Protein AF-A0A961V8V0-F1 (afdb_monomer_lite)

Secondary structure (DSSP, 8-state):
--SEEEEEE-S---HHHHHHHHHHHHHHTTPEEEEEEEHHHHHHHHH-----SEEEEEEE-HHHHHHHHHH-GGGGGG-SEEEEEEE-SSSEEEEEE-HHHHHHTT--GGGHHHHHHHHHHHHHHHHHHHS--TT--S-PPP-S---HHHHHHHHHHHHHHHHHHHHHHHHTTTT-TT--S--PPPPHHHHHHHHHHHHHHHHHHHHHHHHHHHHHHHHHHHHTTT-

Foldseek 3Di:
DDQKDKAFAPDPDDLVRLVVLLQQLLVVLQKHFPDKDQPQVVCCVPVVDHPAGKMKTFIDRVVLVVVVCVQPVVCCVLHDWIWMWDDPVVGIMIMIGQQCNSCVVVVRPVCNVSSVSVNVSVNSSNCCRRVVLPADDDDDDDDDQQDPVNLVVLVVVLVVLVVVLVVLCVVQVVPDPDDPDDNDHRPPVSVVVSVVSVVVSSVSVSSNVNNVVVVVVVVVCVVPPPD

Radius of gyration: 22.45 Å; chains: 1; bounding box: 62×48×46 Å

Structure (mmCIF, N/CA/C/O backbone):
data_AF-A0A961V8V0-F1
#
_entry.id   AF-A0A961V8V0-F1
#
loop_
_atom_site.group_PDB
_atom_site.id
_atom_site.type_symbol
_atom_site.label_atom_id
_atom_site.label_alt_id
_atom_site.label_comp_id
_atom_site.label_asym_id
_atom_site.label_entity_id
_atom_site.label_seq_id
_atom_site.pdbx_PDB_ins_code
_atom_site.Cartn_x
_atom_site.Cartn_y
_atom_site.Cartn_z
_atom_site.occupancy
_atom_site.B_iso_or_equiv
_atom_site.auth_seq_id
_atom_site.auth_comp_id
_atom_site.auth_asym_id
_atom_site.auth_atom_id
_atom_site.pdbx_PDB_model_num
ATOM 1 N N . MET A 1 1 ? 7.532 16.317 9.637 1.00 51.56 1 MET A N 1
ATOM 2 C CA . MET A 1 1 ? 6.734 15.084 9.779 1.00 51.56 1 MET A CA 1
ATOM 3 C C . MET A 1 1 ? 6.299 14.668 8.390 1.00 51.56 1 MET A C 1
ATOM 5 O O . MET A 1 1 ? 5.908 15.534 7.614 1.00 51.56 1 MET A O 1
ATOM 9 N N . THR A 1 2 ? 6.462 13.397 8.050 1.00 79.94 2 THR A N 1
ATOM 10 C CA . THR A 1 2 ? 6.065 12.822 6.759 1.00 79.94 2 THR A CA 1
ATOM 11 C C . THR A 1 2 ? 4.799 12.008 6.980 1.00 79.94 2 THR A C 1
ATOM 13 O O . THR A 1 2 ? 4.797 11.125 7.821 1.00 79.94 2 THR A O 1
ATOM 16 N N . TYR A 1 3 ? 3.732 12.300 6.240 1.00 89.50 3 TYR A N 1
ATOM 17 C CA . TYR A 1 3 ? 2.416 11.653 6.378 1.00 89.50 3 TYR A CA 1
ATOM 18 C C . TYR A 1 3 ? 2.286 10.342 5.577 1.00 89.50 3 TYR A C 1
ATOM 20 O O . TYR A 1 3 ? 1.198 9.777 5.452 1.00 89.50 3 TYR A O 1
ATOM 28 N N . HIS A 1 4 ? 3.384 9.890 4.976 1.00 95.38 4 HIS A N 1
ATOM 29 C CA . HIS A 1 4 ? 3.443 8.717 4.118 1.00 95.38 4 HIS A CA 1
ATOM 30 C C . HIS A 1 4 ? 4.755 7.958 4.329 1.00 95.38 4 HIS A C 1
ATOM 32 O O . HIS A 1 4 ? 5.768 8.524 4.748 1.00 95.38 4 HIS A O 1
ATOM 38 N N . LEU A 1 5 ? 4.708 6.675 3.995 1.00 92.19 5 LEU A N 1
ATOM 39 C CA . LEU A 1 5 ? 5.839 5.786 3.770 1.00 92.19 5 LEU A CA 1
ATOM 40 C C . LEU A 1 5 ? 6.061 5.721 2.258 1.00 92.19 5 LEU A C 1
ATOM 42 O O . LEU A 1 5 ? 5.084 5.721 1.512 1.00 92.19 5 LEU A O 1
ATOM 46 N N . GLY A 1 6 ? 7.293 5.643 1.770 1.00 91.62 6 GLY A N 1
ATOM 47 C CA . GLY A 1 6 ? 7.488 5.527 0.328 1.00 91.62 6 GLY A CA 1
ATOM 48 C C . GLY A 1 6 ? 8.921 5.284 -0.100 1.00 91.62 6 GLY A C 1
ATOM 49 O O . GLY A 1 6 ? 9.857 5.423 0.687 1.00 91.62 6 GLY A O 1
ATOM 50 N N . GLY A 1 7 ? 9.066 4.915 -1.367 1.00 87.38 7 GLY A N 1
ATOM 51 C CA . GLY A 1 7 ? 10.350 4.704 -2.014 1.00 87.38 7 GLY A CA 1
ATOM 52 C C . GLY A 1 7 ? 10.221 4.618 -3.533 1.00 87.38 7 GLY A C 1
ATOM 53 O O . GLY A 1 7 ? 9.135 4.425 -4.087 1.00 87.38 7 GLY A O 1
ATOM 54 N N . THR A 1 8 ? 11.355 4.762 -4.211 1.00 85.94 8 THR A N 1
ATOM 55 C CA . THR A 1 8 ? 11.457 4.572 -5.659 1.00 85.94 8 THR A CA 1
ATOM 56 C C . THR A 1 8 ? 11.622 3.088 -5.969 1.00 85.94 8 THR A C 1
ATOM 58 O O . THR A 1 8 ? 12.386 2.381 -5.317 1.00 85.94 8 THR A O 1
ATOM 61 N N . ILE A 1 9 ? 10.915 2.599 -6.982 1.00 85.06 9 ILE A N 1
ATOM 62 C CA . ILE A 1 9 ? 11.071 1.237 -7.484 1.00 85.06 9 ILE A CA 1
ATOM 63 C C . ILE A 1 9 ? 12.298 1.215 -8.400 1.00 85.06 9 ILE A C 1
ATOM 65 O O . ILE A 1 9 ? 12.276 1.751 -9.504 1.00 85.06 9 ILE A O 1
ATOM 69 N N . HIS A 1 10 ? 13.384 0.593 -7.938 1.00 66.19 10 HIS A N 1
ATOM 70 C CA . HIS A 1 10 ? 14.671 0.564 -8.650 1.00 66.19 10 HIS A CA 1
ATOM 71 C C . HIS A 1 10 ? 14.807 -0.575 -9.676 1.00 66.19 10 HIS A C 1
ATOM 73 O O . HIS A 1 10 ? 15.893 -0.840 -10.194 1.00 66.19 10 HIS A O 1
ATOM 79 N N . THR A 1 11 ? 13.721 -1.283 -9.962 1.00 66.31 11 THR A N 1
ATOM 80 C CA . THR A 1 11 ? 13.688 -2.410 -10.894 1.00 66.31 11 THR A CA 1
ATOM 81 C C . THR A 1 11 ? 13.197 -1.955 -12.269 1.00 66.31 11 THR A C 1
ATOM 83 O O . THR A 1 11 ? 12.495 -0.958 -12.408 1.00 66.31 11 THR A O 1
ATOM 86 N N . SER A 1 12 ? 13.534 -2.702 -13.321 1.00 77.81 12 SER A N 1
ATOM 87 C CA . SER A 1 12 ? 13.087 -2.422 -14.693 1.00 77.81 12 SER A CA 1
ATOM 88 C C . SER A 1 12 ? 11.643 -2.886 -14.955 1.00 77.81 12 SER A C 1
ATOM 90 O O . SER A 1 12 ? 11.362 -3.490 -15.993 1.00 77.81 12 SER A O 1
ATOM 92 N N . TRP A 1 13 ? 10.744 -2.729 -13.982 1.00 84.44 13 TRP A N 1
ATOM 93 C CA . TRP A 1 13 ? 9.351 -3.150 -14.114 1.00 84.44 13 TRP A CA 1
ATOM 94 C C . TRP A 1 13 ? 8.542 -2.137 -14.922 1.00 84.44 13 TRP A C 1
ATOM 96 O O . TRP A 1 13 ? 8.781 -0.934 -14.860 1.00 84.44 13 TRP A O 1
ATOM 106 N N . SER A 1 14 ? 7.556 -2.642 -15.665 1.00 91.81 14 SER A N 1
ATOM 107 C CA . SER A 1 14 ? 6.492 -1.788 -16.197 1.00 91.81 14 SER A CA 1
ATOM 108 C C . SER A 1 14 ? 5.610 -1.270 -15.057 1.00 91.81 14 SER A C 1
ATOM 110 O O . SER A 1 14 ? 5.592 -1.859 -13.971 1.00 91.81 14 SER A O 1
ATOM 112 N N . PHE A 1 15 ? 4.846 -0.206 -15.313 1.00 94.31 15 PHE A N 1
ATOM 113 C CA . PHE A 1 15 ? 3.880 0.314 -14.345 1.00 94.31 15 PHE A CA 1
ATOM 114 C C . PHE A 1 15 ? 2.885 -0.773 -13.920 1.00 94.31 15 PHE A C 1
ATOM 116 O O . PHE A 1 15 ? 2.661 -0.989 -12.735 1.00 94.31 15 PHE A O 1
ATOM 123 N N . GLU A 1 16 ? 2.355 -1.520 -14.884 1.00 95.00 16 GLU A N 1
ATOM 124 C CA . GLU A 1 16 ? 1.397 -2.598 -14.660 1.00 95.00 16 GLU A CA 1
ATOM 125 C C . GLU A 1 16 ? 2.013 -3.727 -13.816 1.00 95.00 16 GLU A C 1
ATOM 127 O O . GLU A 1 16 ? 1.416 -4.173 -12.841 1.00 95.00 16 GLU A O 1
ATOM 132 N N . SER A 1 17 ? 3.260 -4.119 -14.103 1.00 91.00 17 SER A N 1
ATOM 133 C CA . SER A 1 17 ? 3.974 -5.115 -13.292 1.00 91.00 17 SER A CA 1
ATOM 134 C C . SER A 1 17 ? 4.263 -4.634 -11.868 1.00 91.00 17 SER A C 1
ATOM 136 O O . SER A 1 17 ? 4.259 -5.443 -10.941 1.00 91.00 17 SER A O 1
ATOM 138 N N . ALA A 1 18 ? 4.540 -3.342 -11.680 1.00 93.75 18 ALA A N 1
ATOM 139 C CA . ALA A 1 18 ? 4.709 -2.765 -10.351 1.00 93.75 18 ALA A CA 1
ATOM 140 C C . ALA A 1 18 ? 3.392 -2.804 -9.565 1.00 93.75 18 ALA A C 1
ATOM 142 O O . ALA A 1 18 ? 3.397 -3.206 -8.404 1.00 93.75 18 ALA A O 1
ATOM 143 N N . VAL A 1 19 ? 2.267 -2.479 -10.212 1.00 96.75 19 VAL A N 1
ATOM 144 C CA . VAL A 1 19 ? 0.926 -2.575 -9.617 1.00 96.75 19 VAL A CA 1
ATOM 145 C C . VAL A 1 19 ? 0.633 -4.002 -9.157 1.00 96.75 19 VAL A C 1
ATOM 147 O O . VAL A 1 19 ? 0.272 -4.195 -7.996 1.00 96.75 19 VAL A O 1
ATOM 150 N N . ASP A 1 20 ? 0.825 -5.001 -10.020 1.00 95.06 20 ASP A N 1
ATOM 151 C CA . ASP A 1 20 ? 0.554 -6.404 -9.681 1.00 95.06 20 ASP A CA 1
ATOM 152 C C . ASP A 1 20 ? 1.407 -6.873 -8.496 1.00 95.06 20 ASP A C 1
ATOM 154 O O . ASP A 1 20 ? 0.891 -7.442 -7.535 1.00 95.06 20 ASP A O 1
ATOM 158 N N . ARG A 1 21 ? 2.699 -6.532 -8.492 1.00 92.88 21 ARG A N 1
ATOM 159 C CA . ARG A 1 21 ? 3.604 -6.859 -7.382 1.00 92.88 21 ARG A CA 1
ATOM 160 C C . ARG A 1 21 ? 3.235 -6.156 -6.087 1.00 92.88 21 ARG A C 1
ATOM 162 O O . ARG A 1 21 ? 3.353 -6.752 -5.021 1.00 92.88 21 ARG A O 1
ATOM 169 N N . THR A 1 22 ? 2.772 -4.911 -6.146 1.00 96.12 22 THR A N 1
ATOM 170 C CA . THR A 1 22 ? 2.261 -4.232 -4.953 1.00 96.12 22 THR A CA 1
ATOM 171 C C . THR A 1 22 ? 1.026 -4.942 -4.409 1.00 96.12 22 THR A C 1
ATOM 173 O O . THR A 1 22 ? 0.930 -5.126 -3.197 1.00 96.12 22 THR A O 1
ATOM 176 N N . LYS A 1 23 ? 0.105 -5.395 -5.269 1.00 97.44 23 LYS A N 1
ATOM 177 C CA . LYS A 1 23 ? -1.071 -6.175 -4.845 1.00 97.44 23 LYS A CA 1
ATOM 178 C C . LYS A 1 23 ? -0.665 -7.503 -4.202 1.00 97.44 23 LYS A C 1
ATOM 180 O O . LYS A 1 23 ? -1.202 -7.854 -3.153 1.00 97.44 23 LYS A O 1
ATOM 185 N N . GLU A 1 24 ? 0.307 -8.205 -4.779 1.00 94.88 24 GLU A N 1
ATOM 186 C CA . GLU A 1 24 ? 0.867 -9.439 -4.215 1.00 94.88 24 GLU A CA 1
ATOM 187 C C . GLU A 1 24 ? 1.522 -9.202 -2.846 1.00 94.88 24 GLU A C 1
ATOM 189 O O . GLU A 1 24 ? 1.227 -9.920 -1.889 1.00 94.88 24 GLU A O 1
ATOM 194 N N . ALA A 1 25 ? 2.353 -8.165 -2.719 1.00 92.69 25 ALA A N 1
ATOM 195 C CA . ALA A 1 25 ? 3.015 -7.814 -1.463 1.00 92.69 25 ALA A CA 1
ATOM 196 C C . ALA A 1 25 ? 2.001 -7.409 -0.376 1.00 92.69 25 ALA A C 1
ATOM 198 O O . ALA A 1 25 ? 2.108 -7.840 0.776 1.00 92.69 25 ALA A O 1
ATOM 199 N N . LEU A 1 26 ? 0.966 -6.641 -0.739 1.00 97.19 26 LEU A N 1
ATOM 200 C CA . LEU A 1 26 ? -0.155 -6.315 0.148 1.00 97.19 26 LEU A CA 1
ATOM 201 C C . LEU A 1 26 ? -0.857 -7.584 0.645 1.00 97.19 26 LEU A C 1
ATOM 203 O O . LEU A 1 26 ? -1.034 -7.746 1.857 1.00 97.19 26 LEU A O 1
ATOM 207 N N . ALA A 1 27 ? -1.182 -8.509 -0.261 1.00 94.00 27 ALA A N 1
ATOM 208 C CA . ALA A 1 27 ? -1.795 -9.788 0.084 1.00 94.00 27 ALA A CA 1
ATOM 209 C C . ALA A 1 27 ? -0.900 -10.621 1.016 1.00 94.00 27 ALA A C 1
ATOM 211 O O . ALA A 1 27 ? -1.383 -11.151 2.018 1.00 94.00 27 ALA A O 1
ATOM 212 N N . GLY A 1 28 ? 0.412 -10.660 0.762 1.00 91.50 28 GLY A N 1
ATOM 213 C CA . GLY A 1 28 ? 1.400 -11.322 1.620 1.00 91.50 28 GLY A CA 1
ATOM 214 C C . GLY A 1 28 ? 1.467 -10.759 3.045 1.00 91.50 28 GLY A C 1
ATOM 215 O O . GLY A 1 28 ? 1.808 -11.483 3.981 1.00 91.50 28 GLY A O 1
ATOM 216 N N . GLN A 1 29 ? 1.084 -9.494 3.239 1.00 93.94 29 GLN A N 1
ATOM 217 C CA . GLN A 1 29 ? 0.970 -8.847 4.553 1.00 93.94 29 GLN A CA 1
ATOM 218 C C . GLN A 1 29 ? -0.451 -8.899 5.151 1.00 93.94 29 GLN A C 1
ATOM 220 O O . GLN A 1 29 ? -0.679 -8.374 6.250 1.00 93.94 29 GLN A O 1
ATOM 225 N N . GLY A 1 30 ? -1.393 -9.560 4.471 1.00 91.00 30 GLY A N 1
ATOM 226 C CA . GLY A 1 30 ? -2.781 -9.742 4.900 1.00 91.00 30 GLY A CA 1
ATOM 227 C C . GLY A 1 30 ? -3.727 -8.601 4.516 1.00 91.00 30 GLY A C 1
ATOM 228 O O . GLY A 1 30 ? -4.808 -8.498 5.095 1.00 91.00 30 GLY A O 1
ATOM 229 N N . PHE A 1 31 ? -3.338 -7.727 3.586 1.00 97.94 31 PHE A N 1
ATOM 230 C CA . PHE A 1 31 ? -4.219 -6.700 3.031 1.00 97.94 31 PHE A CA 1
ATOM 231 C C . PHE A 1 31 ? -4.897 -7.198 1.753 1.00 97.94 31 PHE A C 1
ATOM 233 O O . PHE A 1 31 ? -4.251 -7.747 0.868 1.00 97.94 31 PHE A O 1
ATOM 240 N N . GLY A 1 32 ? -6.196 -6.947 1.630 1.00 97.38 32 GLY A N 1
ATOM 241 C CA . GLY A 1 32 ? -6.907 -6.989 0.355 1.00 97.38 32 GLY A CA 1
ATOM 242 C C . GLY A 1 32 ? -6.980 -5.599 -0.276 1.00 97.38 32 GLY A C 1
ATOM 243 O O . GLY A 1 32 ? -6.978 -4.592 0.435 1.00 97.38 32 GLY A O 1
ATOM 244 N N . VAL A 1 33 ? -7.083 -5.539 -1.604 1.00 98.25 33 VAL A N 1
ATOM 245 C CA . VAL A 1 33 ? -7.391 -4.300 -2.333 1.00 98.25 33 VAL A CA 1
ATOM 246 C C . VAL A 1 33 ? -8.900 -4.212 -2.528 1.00 98.25 33 VAL A C 1
ATOM 248 O O . VAL A 1 33 ? -9.495 -5.069 -3.175 1.00 98.25 33 VAL A O 1
ATOM 251 N N . LEU A 1 34 ? -9.521 -3.194 -1.933 1.00 97.56 34 LEU A N 1
ATOM 252 C CA . LEU A 1 34 ? -10.972 -2.989 -1.971 1.00 97.56 34 LEU A CA 1
ATOM 253 C C . LEU A 1 34 ? -11.410 -2.119 -3.148 1.00 97.56 34 LEU A C 1
ATOM 255 O O . LEU A 1 34 ? -12.520 -2.267 -3.655 1.00 97.56 34 LEU A O 1
ATOM 259 N N . CYS A 1 35 ? -10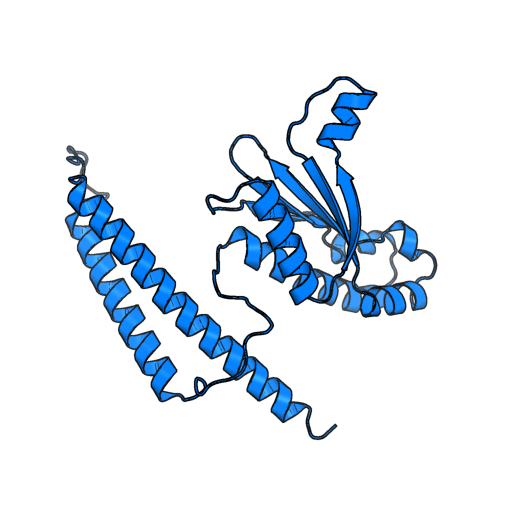.554 -1.186 -3.552 1.00 97.38 35 CYS A N 1
ATOM 260 C CA . CYS A 1 35 ? -10.824 -0.275 -4.649 1.00 97.38 35 CYS A CA 1
ATOM 261 C C . CYS A 1 35 ? -9.532 0.151 -5.343 1.00 97.38 35 CYS A C 1
ATOM 263 O O . CYS A 1 35 ? -8.449 0.146 -4.752 1.00 97.38 35 CYS A O 1
ATOM 265 N N . GLU A 1 36 ? -9.679 0.542 -6.604 1.00 98.38 36 GLU A N 1
ATOM 266 C CA . GLU A 1 36 ? -8.618 1.097 -7.433 1.00 98.38 36 GLU A CA 1
ATOM 267 C C . GLU A 1 36 ? -9.142 2.384 -8.063 1.00 98.38 36 GLU A C 1
ATOM 269 O O . GLU A 1 36 ? -10.247 2.414 -8.609 1.00 98.38 36 GLU A O 1
ATOM 274 N N . ILE A 1 37 ? -8.369 3.458 -7.955 1.00 98.44 37 ILE A N 1
ATOM 275 C CA . ILE A 1 37 ? -8.720 4.777 -8.474 1.00 98.44 37 ILE A CA 1
ATOM 276 C C . ILE A 1 37 ? -7.624 5.192 -9.448 1.00 98.44 37 ILE A C 1
ATOM 278 O O . ILE A 1 37 ? -6.523 5.563 -9.038 1.00 98.44 37 ILE A O 1
ATOM 282 N N . ASP A 1 38 ? -7.932 5.138 -10.743 1.00 98.19 38 ASP A N 1
ATOM 283 C CA . ASP A 1 38 ? -7.050 5.644 -11.795 1.00 98.19 38 ASP A CA 1
ATOM 284 C C . ASP A 1 38 ? -7.192 7.169 -11.885 1.00 98.19 38 ASP A C 1
ATOM 286 O O . ASP A 1 38 ? -8.070 7.714 -12.568 1.00 98.19 38 ASP A O 1
ATOM 290 N N . VAL A 1 39 ? -6.354 7.866 -11.120 1.00 98.00 39 VAL A N 1
ATOM 291 C CA . VAL A 1 39 ? -6.330 9.329 -11.049 1.00 98.00 39 VAL A CA 1
ATOM 292 C C . VAL A 1 39 ? -5.906 9.915 -12.390 1.00 98.00 39 VAL A C 1
ATOM 294 O O . VAL A 1 39 ? -6.513 10.888 -12.839 1.00 98.00 39 VAL A O 1
ATOM 297 N N . GLY A 1 40 ? -4.916 9.307 -13.049 1.00 96.62 40 GLY A N 1
ATOM 298 C CA . GLY A 1 40 ? -4.413 9.759 -14.345 1.00 96.62 40 GLY A CA 1
ATOM 299 C C . GLY A 1 40 ? -5.504 9.758 -15.412 1.00 96.62 40 GLY A C 1
ATOM 300 O O . GLY A 1 40 ? -5.786 10.792 -16.027 1.00 96.62 40 GLY A O 1
ATOM 301 N N . ALA A 1 41 ? -6.191 8.627 -15.575 1.00 97.44 41 ALA A N 1
ATOM 302 C CA . ALA A 1 41 ? -7.305 8.507 -16.508 1.00 97.44 41 ALA A CA 1
ATOM 303 C C . ALA A 1 41 ? -8.471 9.430 -16.130 1.00 97.44 41 ALA A C 1
ATOM 305 O O . ALA A 1 41 ? -9.057 10.077 -17.003 1.00 97.44 41 ALA A O 1
ATOM 306 N N . THR A 1 42 ? -8.794 9.532 -14.837 1.00 97.75 42 THR A N 1
ATOM 307 C CA . THR A 1 42 ? -9.908 10.362 -14.360 1.00 97.75 42 THR A CA 1
ATOM 308 C C . THR A 1 42 ? -9.668 11.844 -14.633 1.00 97.75 42 THR A C 1
ATOM 310 O O . THR A 1 42 ? -10.548 12.510 -15.182 1.00 97.75 42 THR A O 1
ATOM 313 N N . LEU A 1 43 ? -8.490 12.377 -14.296 1.00 97.81 43 LEU A N 1
ATOM 314 C CA . LEU A 1 43 ? -8.163 13.785 -14.535 1.00 97.81 43 LEU A CA 1
ATOM 315 C C . LEU A 1 43 ? -8.133 14.095 -16.030 1.00 97.81 43 LEU A C 1
ATOM 317 O O . LEU A 1 43 ? -8.786 15.043 -16.465 1.00 97.81 43 LEU A O 1
ATOM 321 N N . LYS A 1 44 ? -7.514 13.235 -16.841 1.00 97.38 44 LYS A N 1
ATOM 322 C CA . LYS A 1 44 ? -7.509 13.401 -18.297 1.00 97.38 44 LYS A CA 1
ATOM 323 C C . LYS A 1 44 ? -8.922 13.451 -18.875 1.00 97.38 44 LYS A C 1
ATOM 325 O O . LYS A 1 44 ? -9.223 14.325 -19.683 1.00 97.38 44 LYS A O 1
ATOM 330 N N . ALA A 1 45 ? -9.810 12.565 -18.428 1.00 98.00 45 ALA A N 1
ATOM 331 C CA . ALA A 1 45 ? -11.188 12.513 -18.907 1.00 98.00 45 ALA A CA 1
ATOM 332 C C . ALA A 1 45 ? -12.055 13.694 -18.434 1.00 98.00 45 ALA A C 1
ATOM 334 O O . ALA A 1 45 ? -12.981 14.090 -19.141 1.00 98.00 45 ALA A O 1
ATOM 335 N N . LYS A 1 46 ? -11.812 14.232 -17.231 1.00 97.44 46 LYS A N 1
ATOM 336 C CA . LYS A 1 46 ? -12.684 15.246 -16.609 1.00 97.44 46 LYS A CA 1
ATOM 337 C C . LYS A 1 46 ? -12.193 16.678 -16.772 1.00 97.44 46 LYS A C 1
ATOM 339 O O . LYS A 1 46 ? -13.020 17.581 -16.839 1.00 97.44 46 LYS A O 1
ATOM 344 N N . THR A 1 47 ? -10.884 16.890 -16.816 1.00 97.31 47 THR A N 1
ATOM 345 C CA . THR A 1 47 ? -10.273 18.227 -16.871 1.00 97.31 47 THR A CA 1
ATOM 346 C C . THR A 1 47 ? -9.403 18.427 -18.109 1.00 97.31 47 THR A C 1
ATOM 348 O O . THR A 1 47 ? -9.024 19.557 -18.400 1.00 97.31 47 THR A O 1
ATOM 351 N N . GLY A 1 48 ? -9.088 17.356 -18.848 1.00 95.62 48 GLY A N 1
ATOM 352 C CA . GLY A 1 48 ? -8.187 17.396 -20.002 1.00 95.62 48 GLY A CA 1
ATOM 353 C C . GLY A 1 48 ? -6.699 17.440 -19.637 1.00 95.62 48 GLY A C 1
ATOM 354 O O . GLY A 1 48 ? -5.862 17.428 -20.536 1.00 95.62 48 GLY A O 1
ATOM 355 N N . VAL A 1 49 ? -6.354 17.475 -18.346 1.00 96.50 49 VAL A N 1
ATOM 356 C CA . VAL A 1 49 ? -4.962 17.503 -17.876 1.00 96.50 49 VAL A CA 1
ATOM 357 C C . VAL A 1 49 ? -4.393 16.086 -17.856 1.00 9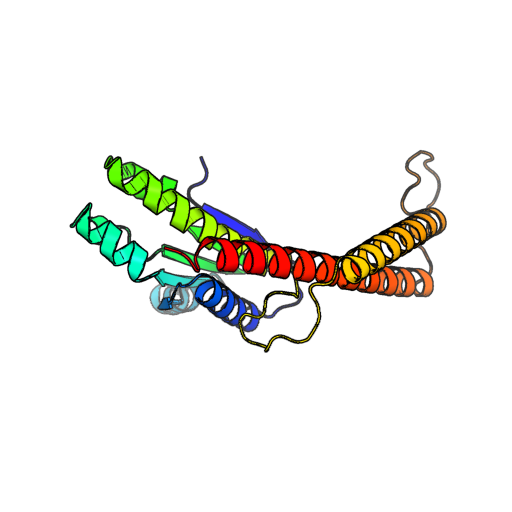6.50 49 VAL A C 1
ATOM 359 O O . VAL A 1 49 ? -4.963 15.197 -17.225 1.00 96.50 49 VAL A O 1
ATOM 362 N N . ASP A 1 50 ? -3.254 15.884 -18.520 1.00 94.69 50 ASP A N 1
ATOM 363 C CA . ASP A 1 50 ? -2.515 14.621 -18.489 1.00 94.69 50 ASP A CA 1
ATOM 364 C C . ASP A 1 50 ? -1.438 14.668 -17.398 1.00 94.69 50 ASP A C 1
ATOM 366 O O . ASP A 1 50 ? -0.464 15.411 -17.509 1.00 94.69 50 ASP A O 1
ATOM 370 N N . VAL A 1 51 ? -1.645 13.897 -16.329 1.00 94.00 51 VAL A N 1
ATOM 371 C CA . VAL A 1 51 ? -0.692 13.755 -15.213 1.00 94.00 51 VAL A CA 1
ATOM 372 C C . VAL A 1 51 ? 0.109 12.450 -15.290 1.00 94.00 51 VAL A C 1
ATOM 374 O O . VAL A 1 51 ? 0.813 12.111 -14.344 1.00 94.00 51 VAL A O 1
ATOM 377 N N . GLY A 1 52 ? -0.002 11.701 -16.391 1.00 94.62 52 GLY A N 1
ATOM 378 C CA . GLY A 1 52 ? 0.662 10.412 -16.553 1.00 94.62 52 GLY A CA 1
ATOM 379 C C . GLY A 1 52 ? 0.035 9.282 -15.730 1.00 94.62 52 GLY A C 1
ATOM 380 O O . GLY A 1 52 ? -1.143 9.313 -15.362 1.00 94.62 52 GLY A O 1
ATOM 381 N N . LYS A 1 53 ? 0.826 8.231 -15.485 1.00 97.31 53 LYS A N 1
ATOM 382 C CA . LYS A 1 53 ? 0.402 7.042 -14.736 1.00 97.31 53 LYS A CA 1
ATOM 383 C C . LYS A 1 53 ? 0.306 7.384 -13.252 1.00 97.31 53 LYS A C 1
ATOM 385 O O . LYS A 1 53 ? 1.318 7.663 -12.615 1.00 97.31 53 LYS A O 1
ATOM 390 N N . TYR A 1 54 ? -0.910 7.351 -12.713 1.00 98.12 54 TYR A N 1
ATOM 391 C CA . TYR A 1 54 ? -1.185 7.654 -11.312 1.00 98.12 54 TYR A CA 1
ATOM 392 C C . TYR A 1 54 ? -2.368 6.811 -10.832 1.00 98.12 54 TYR A C 1
ATOM 394 O O . TYR A 1 54 ? -3.511 7.050 -11.225 1.00 98.12 54 TYR A O 1
ATOM 402 N N . LEU A 1 55 ? -2.092 5.840 -9.966 1.00 98.62 55 L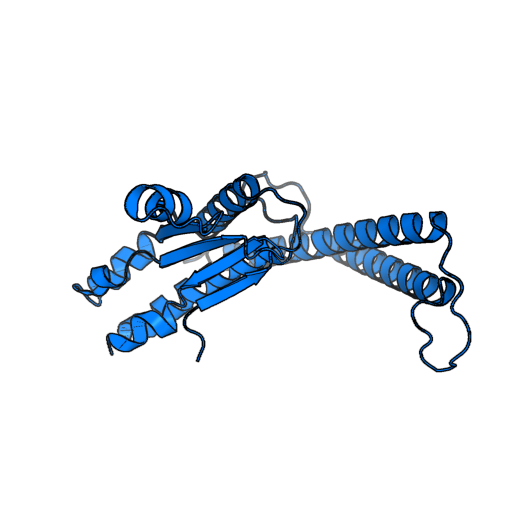EU A N 1
ATOM 403 C CA . LEU A 1 55 ? -3.062 4.892 -9.429 1.00 98.62 55 LEU A CA 1
ATOM 404 C C . LEU A 1 55 ? -3.068 4.950 -7.901 1.00 98.62 55 LEU A C 1
ATOM 406 O O . LEU A 1 55 ? -2.011 4.951 -7.275 1.00 98.62 55 LEU A O 1
ATOM 410 N N . ILE A 1 56 ? -4.257 4.945 -7.301 1.00 98.69 56 ILE A N 1
ATOM 411 C CA . ILE A 1 56 ? -4.442 4.777 -5.856 1.00 98.69 56 ILE A CA 1
ATOM 412 C C . ILE A 1 56 ? -5.146 3.444 -5.611 1.00 98.69 56 ILE A C 1
ATOM 414 O O . ILE A 1 56 ? -6.234 3.204 -6.132 1.00 98.69 56 ILE A O 1
ATOM 418 N N . LEU A 1 57 ? -4.538 2.590 -4.798 1.00 98.75 57 LEU A N 1
ATOM 419 C CA . LEU A 1 57 ? -5.109 1.353 -4.285 1.00 98.75 57 LEU A CA 1
ATOM 420 C C . LEU A 1 57 ? -5.625 1.594 -2.863 1.00 98.75 57 LEU A C 1
ATOM 422 O O . LEU A 1 57 ? -4.890 2.077 -2.000 1.00 98.75 57 LEU A O 1
ATOM 426 N N . GLY A 1 58 ? -6.875 1.224 -2.602 1.00 98.56 58 GLY A N 1
ATOM 427 C CA . GLY A 1 58 ? -7.432 1.191 -1.253 1.00 98.56 58 GLY A CA 1
ATOM 428 C C . GLY A 1 58 ? -7.168 -0.157 -0.591 1.00 98.56 58 GLY A C 1
ATOM 429 O O . GLY A 1 58 ? -7.920 -1.108 -0.813 1.00 98.56 58 GLY A O 1
ATOM 430 N N . ALA A 1 59 ? -6.116 -0.248 0.222 1.00 98.31 59 ALA A N 1
ATOM 431 C CA . ALA A 1 59 ? -5.711 -1.475 0.900 1.00 98.31 59 ALA A CA 1
ATOM 432 C C . ALA A 1 59 ? -6.334 -1.602 2.298 1.00 98.31 59 ALA A C 1
ATOM 434 O O . ALA A 1 59 ? -6.298 -0.675 3.108 1.00 98.31 59 ALA A O 1
ATOM 435 N N . CYS A 1 60 ? -6.875 -2.773 2.625 1.00 97.62 60 CYS A N 1
ATOM 436 C CA . CYS A 1 60 ? -7.508 -3.025 3.915 1.00 97.62 60 CYS A CA 1
ATOM 437 C C . CYS A 1 60 ? -7.165 -4.413 4.450 1.00 97.62 60 CYS A C 1
ATOM 439 O O . CYS A 1 60 ? -7.272 -5.409 3.739 1.00 97.62 60 CYS A O 1
ATOM 441 N N . ASN A 1 61 ? -6.796 -4.483 5.727 1.00 97.31 61 ASN A N 1
ATOM 442 C CA . ASN A 1 61 ? -6.715 -5.736 6.463 1.00 97.31 61 ASN A CA 1
ATOM 443 C C . ASN A 1 61 ? -7.982 -5.874 7.330 1.00 97.31 61 ASN A C 1
ATOM 445 O O . ASN A 1 61 ? -8.171 -5.054 8.235 1.00 97.31 61 ASN A O 1
ATOM 449 N N . PRO A 1 62 ? -8.842 -6.884 7.094 1.00 94.44 62 PRO A N 1
ATOM 450 C CA . PRO A 1 62 ? -10.129 -6.998 7.780 1.00 94.44 62 PRO A CA 1
ATOM 451 C C . PRO A 1 62 ? -10.034 -7.118 9.305 1.00 94.44 62 PRO A C 1
ATOM 453 O O . PRO A 1 62 ? -10.901 -6.597 10.004 1.00 94.44 62 PRO A O 1
ATOM 456 N N . ALA A 1 63 ? -8.992 -7.774 9.831 1.00 93.69 63 ALA A N 1
ATOM 457 C CA . ALA A 1 63 ? -8.814 -7.930 11.274 1.00 93.69 63 ALA A CA 1
ATOM 458 C C . ALA A 1 63 ? -8.527 -6.574 11.934 1.00 93.69 63 ALA A C 1
ATOM 460 O O . ALA A 1 63 ? -9.235 -6.179 12.858 1.00 93.69 63 ALA A O 1
ATOM 461 N N . PHE A 1 64 ? -7.575 -5.810 11.386 1.00 95.94 64 PHE A N 1
ATOM 462 C CA . PHE A 1 64 ? -7.289 -4.461 11.882 1.00 95.94 64 PHE A CA 1
ATOM 463 C C . PHE A 1 64 ? -8.460 -3.500 11.663 1.00 95.94 64 PHE A C 1
ATOM 465 O O . PHE A 1 64 ? -8.753 -2.694 12.538 1.00 95.94 64 PHE A O 1
ATOM 472 N N . ALA A 1 65 ? -9.168 -3.588 10.534 1.00 95.75 65 ALA A N 1
ATOM 473 C CA . ALA A 1 65 ? -10.327 -2.735 10.281 1.00 95.75 65 ALA A CA 1
ATOM 474 C C . ALA A 1 65 ? -11.459 -2.984 11.288 1.00 95.75 65 ALA A C 1
ATOM 476 O O . ALA A 1 65 ? -12.031 -2.029 11.809 1.00 95.75 65 ALA A O 1
ATOM 477 N N . LYS A 1 66 ? -11.751 -4.252 11.609 1.00 97.38 66 LYS A N 1
ATOM 478 C CA . LYS A 1 66 ? -12.730 -4.610 12.643 1.00 97.38 66 LYS A CA 1
ATOM 479 C C . LYS A 1 66 ? -12.352 -4.000 13.991 1.00 97.38 66 LYS A C 1
ATOM 481 O O . LYS A 1 66 ? -13.205 -3.403 14.647 1.00 97.38 66 LYS A O 1
ATOM 486 N N . ASP A 1 67 ? -11.103 -4.167 14.408 1.00 95.94 67 ASP A N 1
ATOM 487 C CA . ASP A 1 67 ? -10.662 -3.703 15.722 1.00 95.94 67 ASP A CA 1
ATOM 488 C C . ASP A 1 67 ? -10.637 -2.168 15.788 1.00 95.94 67 ASP A C 1
ATOM 490 O O . ASP A 1 67 ? -11.098 -1.593 16.772 1.00 95.94 67 ASP A O 1
ATOM 494 N N . ALA A 1 68 ? -10.237 -1.496 14.703 1.00 95.94 68 ALA A N 1
ATOM 495 C CA . ALA A 1 68 ? -10.292 -0.041 14.594 1.00 95.94 68 ALA A CA 1
ATOM 496 C C . ALA A 1 68 ? -11.730 0.496 14.681 1.00 95.94 68 ALA A C 1
ATOM 498 O O . ALA A 1 68 ? -11.984 1.398 15.469 1.00 95.94 68 ALA A O 1
ATOM 499 N N . VAL A 1 69 ? -12.680 -0.067 13.920 1.00 97.00 69 VAL A N 1
ATOM 500 C CA . VAL A 1 69 ? -14.097 0.359 13.952 1.00 97.00 69 VAL A CA 1
ATOM 501 C C . VAL A 1 69 ? -14.741 0.070 15.310 1.00 97.00 69 VAL A C 1
ATOM 503 O O . VAL A 1 69 ? -15.634 0.794 15.739 1.00 97.00 69 VAL A O 1
ATOM 506 N N . THR A 1 70 ? -14.286 -0.973 16.008 1.00 96.75 70 THR A N 1
ATOM 507 C CA . THR A 1 70 ? -14.763 -1.280 17.363 1.00 96.75 70 THR A CA 1
ATOM 508 C C . THR A 1 70 ? -14.273 -0.245 18.376 1.00 96.75 70 THR A C 1
ATOM 510 O O . THR A 1 70 ? -15.046 0.170 19.236 1.00 96.75 70 THR A O 1
ATOM 513 N N . ALA A 1 71 ? -13.007 0.170 18.279 1.00 95.50 71 ALA A N 1
ATOM 514 C CA . ALA A 1 71 ? -12.420 1.175 19.164 1.00 95.50 71 ALA A CA 1
ATOM 515 C C . ALA A 1 71 ? -12.908 2.602 18.853 1.00 95.50 71 ALA A C 1
ATOM 517 O O . ALA A 1 71 ? -13.098 3.403 19.764 1.00 95.50 71 ALA A O 1
ATOM 518 N N . GLU A 1 72 ? -13.123 2.914 17.575 1.00 96.50 72 GLU A N 1
ATOM 519 C CA . GLU A 1 72 ? -13.586 4.213 17.095 1.00 96.50 72 GLU A CA 1
ATOM 520 C C . GLU A 1 72 ? -14.573 4.019 15.927 1.00 96.50 72 GLU A C 1
ATOM 522 O O . GLU A 1 72 ? -14.154 3.859 14.777 1.00 96.50 72 GLU A O 1
ATOM 527 N N . PRO A 1 73 ? -15.895 4.041 16.174 1.00 95.38 73 PRO A N 1
ATOM 528 C CA . PRO A 1 73 ? -16.897 3.808 15.132 1.00 95.38 73 PRO A CA 1
ATOM 529 C C . PRO A 1 73 ? -16.801 4.768 13.940 1.00 95.38 73 PRO A C 1
ATOM 531 O O . PRO A 1 73 ? -17.123 4.384 12.814 1.00 95.38 73 PRO A O 1
ATOM 534 N N . ALA A 1 74 ? -16.338 6.004 14.158 1.00 96.00 74 ALA A N 1
ATOM 535 C CA . ALA A 1 74 ? -16.185 6.995 13.096 1.00 96.00 74 ALA A CA 1
ATOM 536 C C . ALA A 1 74 ? -14.891 6.825 12.276 1.00 96.00 74 ALA A C 1
ATOM 538 O O . ALA A 1 74 ? -14.711 7.534 11.284 1.00 96.00 74 ALA A O 1
ATOM 539 N N . ILE A 1 75 ? -14.007 5.876 12.622 1.00 96.06 75 ILE A N 1
ATOM 540 C CA . ILE A 1 75 ? -12.684 5.722 11.988 1.00 96.06 75 ILE A CA 1
ATOM 541 C C . ILE A 1 75 ? -12.760 5.417 10.491 1.00 96.06 75 ILE A C 1
ATOM 543 O O . ILE A 1 75 ? -11.789 5.626 9.768 1.00 96.06 75 ILE A O 1
ATOM 547 N N . GLY A 1 76 ? -13.918 4.958 10.005 1.00 95.38 76 GLY A N 1
ATOM 548 C CA . GLY A 1 76 ? -14.160 4.678 8.592 1.00 95.38 76 GLY A CA 1
ATOM 549 C C . GLY A 1 76 ? -13.860 5.856 7.658 1.00 95.38 76 GLY A C 1
ATOM 550 O O . GLY A 1 76 ? -13.526 5.621 6.504 1.00 95.38 76 GLY A O 1
ATOM 551 N N . VAL A 1 77 ? -13.889 7.104 8.144 1.00 95.62 77 VAL A N 1
ATOM 552 C CA . VAL A 1 77 ? -13.497 8.289 7.350 1.00 95.62 77 VAL A CA 1
ATOM 553 C C . VAL A 1 77 ? -12.004 8.322 6.991 1.00 95.62 77 VAL A C 1
ATOM 555 O O . VAL A 1 77 ? -11.610 9.072 6.103 1.00 95.62 77 VAL A O 1
ATOM 558 N N . LEU A 1 78 ? -11.182 7.517 7.672 1.00 95.75 78 LEU A N 1
ATOM 559 C CA . LEU A 1 78 ? -9.742 7.363 7.440 1.00 95.75 78 LEU A CA 1
ATOM 560 C C . LEU A 1 78 ? -9.381 6.001 6.819 1.00 95.75 78 LEU A C 1
ATOM 562 O O . LEU A 1 78 ? -8.200 5.672 6.712 1.00 95.75 78 LEU A O 1
ATOM 566 N N . LEU A 1 79 ? -10.376 5.195 6.435 1.00 95.62 79 LEU A N 1
ATOM 567 C CA . LEU A 1 79 ? -10.191 3.893 5.793 1.00 95.62 79 LEU A CA 1
ATOM 568 C C . LEU A 1 79 ? -10.618 3.958 4.316 1.00 95.62 79 LEU A C 1
ATOM 570 O O . LEU A 1 79 ? -11.543 4.700 3.982 1.00 95.62 79 LEU A O 1
ATOM 574 N N . PRO A 1 80 ? -10.029 3.140 3.425 1.00 97.62 80 PRO A N 1
ATOM 575 C CA . PRO A 1 80 ? -8.923 2.195 3.637 1.00 97.62 80 PRO A CA 1
ATOM 576 C C . PRO A 1 80 ? -7.537 2.873 3.664 1.00 97.62 80 PRO A C 1
ATOM 578 O O . PRO A 1 80 ? -7.416 4.081 3.480 1.00 97.62 80 PRO A O 1
ATOM 581 N N . CYS A 1 81 ? -6.469 2.095 3.868 1.00 97.94 81 CYS A N 1
ATOM 582 C CA . CYS A 1 81 ? -5.104 2.599 3.726 1.00 97.94 81 CYS A CA 1
ATOM 583 C C . CYS A 1 81 ? -4.804 2.869 2.245 1.00 97.94 81 CYS A C 1
ATOM 585 O O . CYS A 1 81 ? -4.739 1.937 1.444 1.00 97.94 81 CYS A O 1
ATOM 587 N N . ASN A 1 82 ? -4.597 4.135 1.886 1.00 98.44 82 ASN A N 1
ATOM 588 C CA . ASN A 1 82 ? -4.212 4.508 0.527 1.00 98.44 82 ASN A CA 1
ATOM 589 C C . ASN A 1 82 ? -2.776 4.065 0.226 1.00 98.44 82 ASN A C 1
ATOM 591 O O . ASN A 1 82 ? -1.858 4.376 0.988 1.00 98.44 82 ASN A O 1
ATOM 595 N N . VAL A 1 83 ? -2.591 3.390 -0.907 1.00 98.56 83 VAL A N 1
ATOM 596 C CA . VAL A 1 83 ? -1.293 3.023 -1.482 1.00 98.56 83 VAL A CA 1
ATOM 597 C C . VAL A 1 83 ? -1.240 3.559 -2.910 1.00 98.56 83 VAL A C 1
ATOM 599 O O . VAL A 1 83 ? -2.063 3.197 -3.743 1.00 98.56 83 VAL A O 1
ATOM 602 N N . VAL A 1 84 ? -0.305 4.454 -3.189 1.00 98.44 84 VAL A N 1
ATOM 603 C CA . VAL A 1 84 ? -0.182 5.191 -4.445 1.00 98.44 84 VAL A CA 1
ATOM 604 C C . VAL A 1 84 ? 0.967 4.626 -5.265 1.00 98.44 84 VAL A C 1
ATOM 606 O O . VAL A 1 84 ? 2.083 4.506 -4.767 1.00 98.44 84 VAL A O 1
ATOM 609 N N . LEU A 1 85 ? 0.698 4.331 -6.535 1.00 98.12 85 LEU A N 1
ATOM 610 C CA . LEU A 1 85 ? 1.719 4.085 -7.547 1.00 98.12 85 LEU A CA 1
ATOM 611 C C . LEU A 1 85 ? 1.651 5.186 -8.593 1.00 98.12 85 LEU A C 1
ATOM 613 O O . LEU A 1 85 ? 0.596 5.424 -9.186 1.00 98.12 85 LEU A O 1
ATOM 617 N N . ARG A 1 86 ? 2.782 5.831 -8.859 1.00 97.00 86 ARG A N 1
ATOM 618 C CA . ARG A 1 86 ? 2.874 6.879 -9.878 1.00 97.00 86 ARG A CA 1
ATOM 619 C C . ARG A 1 86 ? 4.203 6.842 -10.613 1.00 97.00 86 ARG A C 1
ATOM 621 O O . ARG A 1 86 ? 5.210 6.423 -10.052 1.00 97.00 86 ARG A O 1
ATOM 628 N N . ASP A 1 87 ? 4.192 7.305 -11.852 1.00 93.94 87 ASP A N 1
ATOM 629 C CA . ASP A 1 87 ? 5.406 7.625 -12.602 1.00 93.94 87 ASP A CA 1
ATOM 630 C C . ASP A 1 87 ? 5.713 9.117 -12.421 1.00 93.94 87 ASP A C 1
ATOM 632 O O . ASP A 1 87 ? 4.845 9.961 -12.655 1.00 93.94 87 ASP A O 1
ATOM 636 N N . ASP A 1 88 ? 6.912 9.448 -11.945 1.00 88.56 88 ASP A N 1
ATOM 637 C CA . ASP A 1 88 ? 7.339 10.833 -11.712 1.00 88.56 88 ASP A CA 1
ATOM 638 C C . ASP A 1 88 ? 8.229 11.409 -12.827 1.00 88.56 88 ASP A C 1
ATOM 640 O O . ASP A 1 88 ? 8.728 12.531 -12.710 1.00 88.56 88 ASP A O 1
ATOM 644 N N . GLY A 1 89 ? 8.421 10.653 -13.911 1.00 85.44 89 GLY A N 1
ATOM 645 C CA . GLY A 1 89 ? 9.287 10.991 -15.038 1.00 85.44 89 GLY A CA 1
ATOM 646 C C . GLY A 1 89 ? 10.744 10.551 -14.867 1.00 85.44 89 GLY A C 1
ATOM 647 O O . GLY A 1 89 ? 11.455 10.449 -15.865 1.00 85.44 89 GLY A O 1
ATOM 648 N N . ASN A 1 90 ? 11.187 10.250 -13.642 1.00 82.81 90 ASN A N 1
ATOM 649 C CA . ASN A 1 90 ? 12.500 9.664 -13.348 1.00 82.81 90 ASN A CA 1
ATOM 650 C C . ASN A 1 90 ? 12.400 8.187 -12.939 1.00 82.81 90 ASN A C 1
ATOM 652 O O . ASN A 1 90 ? 13.411 7.482 -12.926 1.00 82.81 90 ASN A O 1
ATOM 656 N N . GLY A 1 91 ? 11.199 7.714 -12.615 1.00 87.31 91 GLY A N 1
ATOM 657 C CA . GLY A 1 91 ? 10.911 6.316 -12.353 1.00 87.31 91 GLY A CA 1
ATOM 658 C C . GLY A 1 91 ? 9.549 6.107 -11.703 1.00 87.31 91 GLY A C 1
ATOM 659 O O . GLY A 1 91 ? 8.754 7.029 -11.513 1.00 87.31 91 GLY A O 1
ATOM 660 N N . LEU A 1 92 ? 9.294 4.853 -11.338 1.00 93.31 92 LEU A N 1
ATOM 661 C CA . LEU A 1 92 ? 8.091 4.487 -10.607 1.00 93.31 92 LEU A CA 1
ATOM 662 C C . LEU A 1 92 ? 8.292 4.737 -9.113 1.00 93.31 92 LEU A C 1
ATOM 664 O O . LEU A 1 92 ? 9.293 4.326 -8.524 1.00 93.31 92 LEU A O 1
ATOM 668 N N . VAL A 1 93 ? 7.311 5.376 -8.493 1.00 94.81 93 VAL A N 1
ATOM 669 C CA . VAL A 1 93 ? 7.272 5.670 -7.062 1.00 94.81 93 VAL A CA 1
ATOM 670 C C . VAL A 1 93 ? 6.103 4.919 -6.441 1.00 94.81 93 VAL A C 1
ATOM 672 O O . VAL A 1 93 ? 4.991 4.941 -6.976 1.00 94.81 93 VAL A O 1
ATOM 675 N N . LEU A 1 94 ? 6.368 4.266 -5.310 1.00 96.75 94 LEU A N 1
ATOM 676 C CA . LEU A 1 94 ? 5.363 3.628 -4.469 1.00 96.75 94 LEU A CA 1
ATOM 677 C C . LEU A 1 94 ? 5.316 4.343 -3.120 1.00 96.75 94 LEU A C 1
ATOM 679 O O . LEU A 1 94 ? 6.330 4.459 -2.431 1.00 96.75 94 LEU A O 1
ATOM 683 N N . GLU A 1 95 ? 4.126 4.776 -2.729 1.00 97.50 95 GLU A N 1
ATOM 684 C CA . GLU A 1 95 ? 3.867 5.475 -1.474 1.00 97.50 95 GLU A CA 1
ATOM 685 C C . GLU A 1 95 ? 2.664 4.831 -0.774 1.00 97.50 95 GLU A C 1
ATOM 687 O O . GLU A 1 95 ? 1.737 4.355 -1.417 1.00 97.50 95 GLU A O 1
ATOM 692 N N . ALA A 1 96 ? 2.646 4.808 0.550 1.00 98.12 96 ALA A N 1
ATOM 693 C CA . ALA A 1 96 ? 1.509 4.374 1.350 1.00 98.12 96 ALA A CA 1
ATOM 694 C C . ALA A 1 96 ? 1.257 5.391 2.458 1.00 98.12 96 ALA A C 1
ATOM 696 O O . ALA A 1 96 ? 2.195 5.994 2.977 1.00 98.12 96 ALA A O 1
ATOM 697 N N . VAL A 1 97 ? -0.001 5.581 2.846 1.00 97.62 97 VAL A N 1
ATOM 698 C CA . VAL A 1 97 ? -0.335 6.414 4.007 1.00 97.62 97 VAL A CA 1
ATOM 699 C C . VAL A 1 97 ? 0.392 5.904 5.256 1.00 97.62 97 VAL A C 1
ATOM 701 O O . VAL A 1 97 ? 0.459 4.694 5.478 1.00 97.62 97 VAL A O 1
ATOM 704 N N . ASP A 1 98 ? 0.923 6.808 6.083 1.00 96.69 98 ASP A N 1
ATOM 705 C CA . ASP A 1 98 ? 1.387 6.436 7.420 1.00 96.69 98 ASP A CA 1
ATOM 706 C C . ASP A 1 98 ? 0.174 6.428 8.369 1.00 96.69 98 ASP A C 1
ATOM 708 O O . ASP A 1 98 ? -0.370 7.493 8.676 1.00 96.69 98 ASP A O 1
ATOM 712 N N . PRO A 1 99 ? -0.299 5.254 8.829 1.00 94.31 99 PRO A N 1
ATOM 713 C CA . PRO A 1 99 ? -1.489 5.178 9.666 1.00 94.31 99 PRO A CA 1
ATOM 714 C C . PRO A 1 99 ? -1.279 5.805 11.049 1.00 94.31 99 PRO A C 1
ATOM 716 O O . PRO A 1 99 ? -2.261 6.225 11.654 1.00 94.31 99 PRO A O 1
ATOM 719 N N . VAL A 1 100 ? -0.041 5.907 11.554 1.00 94.19 100 VAL A N 1
ATOM 720 C CA . VAL A 1 100 ? 0.234 6.579 12.837 1.00 94.19 100 VAL A CA 1
ATOM 721 C C . VAL A 1 100 ? -0.035 8.074 12.705 1.00 94.19 100 VAL A C 1
ATOM 723 O O . VAL A 1 100 ? -0.729 8.654 13.537 1.00 94.19 100 VAL A O 1
ATOM 726 N N . GLU A 1 101 ? 0.440 8.678 11.619 1.00 94.25 101 GLU A N 1
ATOM 727 C CA . GLU A 1 101 ? 0.201 10.093 11.334 1.00 94.25 101 GLU A CA 1
ATOM 728 C C . GLU A 1 101 ? -1.265 10.348 10.972 1.00 94.25 101 GLU A C 1
ATOM 730 O O . GLU A 1 101 ? -1.886 11.257 11.523 1.00 94.25 101 GLU A O 1
ATOM 735 N N . ALA A 1 102 ? -1.858 9.521 10.105 1.00 91.56 102 ALA A N 1
ATOM 736 C CA . ALA A 1 102 ? -3.242 9.691 9.671 1.00 91.56 102 ALA A CA 1
ATOM 737 C C . ALA A 1 102 ? -4.240 9.573 10.830 1.00 91.56 102 ALA A C 1
ATOM 739 O O . ALA A 1 102 ? -5.178 10.361 10.906 1.00 91.56 102 ALA A O 1
ATOM 740 N N . MET A 1 103 ? -4.035 8.628 11.753 1.00 91.81 103 MET A N 1
ATOM 741 C CA . MET A 1 103 ? -4.930 8.435 12.899 1.00 91.81 103 MET A CA 1
ATOM 742 C C . MET A 1 103 ? -4.645 9.398 14.059 1.00 91.81 103 MET A C 1
ATOM 744 O O . MET A 1 103 ? -5.476 9.514 14.959 1.00 91.81 103 MET A O 1
ATOM 748 N N . SER A 1 104 ? -3.528 10.135 14.043 1.00 90.75 104 SER A N 1
ATOM 749 C CA . SER A 1 104 ? -3.185 11.084 15.114 1.00 90.75 104 SER A CA 1
ATOM 750 C C . SER A 1 104 ? -4.252 12.169 15.324 1.00 90.75 104 SER A C 1
ATOM 752 O O . SER A 1 104 ? -4.486 12.592 16.455 1.00 90.75 104 SER A O 1
ATOM 754 N N . VAL A 1 105 ? -4.964 12.558 14.258 1.00 91.75 105 VAL A N 1
ATOM 755 C CA . VAL A 1 105 ? -6.032 13.575 14.292 1.00 91.75 105 VAL A CA 1
ATOM 756 C C . VAL A 1 105 ? -7.263 13.139 15.086 1.00 91.75 105 VAL A C 1
ATOM 758 O O . VAL A 1 105 ? -8.043 13.986 15.513 1.00 91.75 105 VAL A O 1
ATOM 761 N N . VAL A 1 106 ? -7.446 11.830 15.280 1.00 93.62 106 VAL A N 1
ATOM 762 C CA . VAL A 1 106 ? -8.574 11.260 16.029 1.00 93.62 106 VAL A CA 1
ATOM 763 C C . VAL A 1 106 ? -8.397 11.500 17.529 1.00 93.62 106 VAL A C 1
ATOM 765 O O . VAL A 1 106 ? -9.377 11.650 18.251 1.00 93.62 106 VAL A O 1
ATOM 768 N N . GLY A 1 107 ? -7.151 11.542 18.013 1.00 90.81 107 GLY A N 1
ATOM 769 C CA . GLY A 1 107 ? -6.854 11.724 19.436 1.00 90.81 107 GLY A CA 1
ATOM 770 C C . GLY A 1 107 ? -7.259 10.542 20.326 1.00 90.81 107 GLY A C 1
ATOM 771 O O . GLY A 1 107 ? -7.310 10.700 21.544 1.00 90.81 107 GLY A O 1
ATOM 772 N N . ASN A 1 108 ? -7.537 9.368 19.744 1.00 92.19 108 ASN A N 1
ATOM 773 C CA . ASN A 1 108 ? -7.881 8.155 20.484 1.00 92.19 108 ASN A CA 1
ATOM 774 C C . ASN A 1 108 ? -6.618 7.295 20.729 1.00 92.19 108 ASN A C 1
ATOM 776 O O . ASN A 1 108 ? -6.084 6.713 19.778 1.00 92.19 108 ASN A O 1
ATOM 780 N N . PRO A 1 109 ? -6.123 7.194 21.979 1.00 91.75 109 PRO A N 1
ATOM 781 C CA . PRO A 1 109 ? -4.894 6.465 22.291 1.00 91.75 109 PRO A CA 1
ATOM 782 C C . PRO A 1 109 ? -5.004 4.952 22.056 1.00 91.75 109 PRO A C 1
ATOM 784 O O . PRO A 1 109 ? -3.982 4.313 21.793 1.00 91.75 109 PRO A O 1
ATOM 787 N N . ASP A 1 110 ? -6.212 4.383 22.072 1.00 91.06 110 ASP A N 1
ATOM 788 C CA . ASP A 1 110 ? -6.432 2.945 21.868 1.00 91.06 110 ASP A CA 1
ATOM 789 C C . ASP A 1 110 ? -6.070 2.508 20.438 1.00 91.06 110 ASP A C 1
ATOM 791 O O . ASP A 1 110 ? -5.744 1.345 20.188 1.00 91.06 110 ASP A O 1
ATOM 795 N N . LEU A 1 111 ? -6.039 3.453 19.491 1.00 94.31 111 LEU A N 1
ATOM 796 C CA . LEU A 1 111 ? -5.648 3.199 18.105 1.00 94.31 111 LEU A CA 1
ATOM 797 C C . LEU A 1 111 ? -4.130 3.164 17.898 1.00 94.31 111 LEU A C 1
ATOM 799 O O . LEU A 1 111 ? -3.678 2.628 16.887 1.00 94.31 111 LEU A O 1
ATOM 803 N N . ALA A 1 112 ? -3.316 3.684 18.822 1.00 91.56 112 ALA A N 1
ATOM 804 C CA . ALA A 1 112 ? -1.875 3.854 18.603 1.00 91.56 112 ALA A CA 1
ATOM 805 C C . ALA A 1 112 ? -1.145 2.519 18.359 1.00 91.56 112 ALA A C 1
ATOM 807 O O . ALA A 1 112 ? -0.309 2.401 17.454 1.00 91.56 112 ALA A O 1
ATOM 808 N N . GLY A 1 113 ? -1.491 1.490 19.139 1.00 92.00 113 GLY A N 1
ATOM 809 C CA . GLY A 1 113 ? -0.926 0.147 18.985 1.00 92.00 113 GLY A CA 1
ATOM 810 C C . GLY A 1 113 ? -1.353 -0.525 17.678 1.00 92.00 113 GLY A C 1
ATOM 811 O O . GLY A 1 113 ? -0.554 -1.213 17.041 1.00 92.00 113 GLY A O 1
ATOM 812 N N . LEU A 1 114 ? -2.594 -0.294 17.247 1.00 93.25 114 LEU A N 1
ATOM 813 C CA . LEU A 1 114 ? -3.120 -0.803 15.984 1.00 93.25 114 LEU A CA 1
ATOM 814 C C . LEU A 1 114 ? -2.460 -0.102 14.790 1.00 93.25 114 LEU A C 1
ATOM 816 O O . LEU A 1 114 ? -1.932 -0.769 13.901 1.00 93.25 114 LEU A O 1
ATOM 820 N N . ALA A 1 115 ? -2.400 1.230 14.810 1.00 94.31 115 ALA A N 1
ATOM 821 C CA . ALA A 1 115 ? -1.749 2.042 13.788 1.00 94.31 115 ALA A CA 1
ATOM 822 C C . ALA A 1 115 ? -0.276 1.648 13.610 1.00 94.31 115 ALA A C 1
ATOM 824 O O . ALA A 1 115 ? 0.177 1.451 12.485 1.00 94.31 115 ALA A O 1
ATOM 825 N N . SER A 1 116 ? 0.452 1.427 14.708 1.00 94.50 116 SER A N 1
ATOM 826 C CA . SER A 1 116 ? 1.854 0.990 14.666 1.00 94.50 116 SER A CA 1
ATOM 827 C C . SER A 1 116 ? 2.030 -0.374 13.986 1.00 94.50 116 SER A C 1
ATOM 829 O O . SER A 1 116 ? 2.965 -0.571 13.210 1.00 94.50 116 SER A O 1
ATOM 831 N N . GLN A 1 117 ? 1.118 -1.320 14.228 1.00 93.19 117 GLN A N 1
ATOM 832 C CA . GLN A 1 117 ? 1.150 -2.631 13.572 1.00 93.19 117 GLN A CA 1
ATOM 833 C C . GLN A 1 117 ? 0.838 -2.536 12.076 1.00 93.19 117 GLN A C 1
ATOM 835 O O . GLN A 1 117 ? 1.527 -3.161 11.266 1.00 93.19 117 GLN A O 1
ATOM 840 N N . VAL A 1 118 ? -0.167 -1.741 11.699 1.00 96.19 118 VAL A N 1
ATOM 841 C CA . VAL A 1 118 ? -0.513 -1.493 10.291 1.00 96.19 118 VAL A CA 1
ATOM 842 C C . VAL A 1 118 ? 0.652 -0.805 9.574 1.00 96.19 118 VAL A C 1
ATOM 844 O O . VAL A 1 118 ? 1.030 -1.241 8.488 1.00 96.19 118 VAL A O 1
ATOM 847 N N . ARG A 1 119 ? 1.286 0.192 10.209 1.00 95.94 119 ARG A N 1
ATOM 848 C CA . ARG A 1 119 ? 2.457 0.909 9.685 1.00 95.94 119 ARG A CA 1
ATOM 849 C C . ARG A 1 119 ? 3.598 -0.043 9.361 1.00 95.94 119 ARG A C 1
ATOM 851 O O . ARG A 1 119 ? 4.114 -0.007 8.252 1.00 95.94 119 ARG A O 1
ATOM 858 N N . SER A 1 120 ? 3.964 -0.918 10.299 1.00 94.00 120 SER A N 1
ATOM 859 C CA . SER A 1 120 ? 5.041 -1.896 10.095 1.00 94.00 120 SER A CA 1
ATOM 860 C C . SER A 1 120 ? 4.769 -2.815 8.905 1.00 94.00 120 SER A C 1
ATOM 862 O O . SER A 1 120 ? 5.670 -3.118 8.131 1.00 94.00 120 SER A O 1
ATOM 864 N N . ARG A 1 121 ? 3.514 -3.230 8.708 1.00 94.19 121 ARG A N 1
ATOM 865 C CA . ARG A 1 121 ? 3.151 -4.084 7.571 1.00 94.19 121 ARG A CA 1
ATOM 866 C C . ARG A 1 121 ? 3.167 -3.331 6.245 1.00 94.19 121 ARG A C 1
ATOM 868 O O . ARG A 1 121 ? 3.659 -3.879 5.266 1.00 94.19 121 ARG A O 1
ATOM 875 N N . LEU A 1 122 ? 2.673 -2.093 6.205 1.00 96.44 122 LEU A N 1
ATOM 876 C CA . LEU A 1 122 ? 2.776 -1.249 5.012 1.00 96.44 122 LEU A CA 1
ATOM 877 C C . LEU A 1 122 ? 4.241 -0.949 4.675 1.00 96.44 122 LEU A C 1
ATOM 879 O O . LEU A 1 122 ? 4.615 -1.045 3.512 1.00 96.44 122 LEU A O 1
ATOM 883 N N . GLN A 1 123 ? 5.092 -0.694 5.673 1.00 93.88 123 GLN A N 1
ATOM 884 C CA . GLN A 1 123 ? 6.533 -0.542 5.460 1.00 93.88 123 GLN A CA 1
ATOM 885 C C . GLN A 1 123 ? 7.140 -1.802 4.833 1.00 93.88 123 GLN A C 1
ATOM 887 O O . GLN A 1 123 ? 7.859 -1.697 3.847 1.00 93.88 123 GLN A O 1
ATOM 892 N N . ASN A 1 124 ? 6.779 -2.996 5.319 1.00 89.62 124 ASN A N 1
ATOM 893 C CA . ASN A 1 124 ? 7.248 -4.250 4.725 1.00 89.62 124 ASN A CA 1
ATOM 894 C C . ASN A 1 124 ? 6.857 -4.393 3.246 1.00 89.62 124 ASN A C 1
ATOM 896 O O . ASN A 1 124 ? 7.624 -5.001 2.500 1.00 89.62 124 ASN A O 1
ATOM 900 N N . VAL A 1 125 ? 5.689 -3.874 2.837 1.00 92.88 125 VAL A N 1
ATOM 901 C CA . VAL A 1 125 ? 5.260 -3.816 1.426 1.00 92.88 125 VAL A CA 1
ATOM 902 C C . VAL A 1 125 ? 6.131 -2.843 0.641 1.00 92.88 125 VAL A C 1
ATOM 904 O O . VAL A 1 125 ? 6.640 -3.215 -0.414 1.00 92.88 125 VAL A O 1
ATOM 907 N N . ILE A 1 126 ? 6.331 -1.621 1.152 1.00 92.69 126 ILE A N 1
ATOM 908 C CA . ILE A 1 126 ? 7.202 -0.626 0.511 1.00 92.69 126 ILE A CA 1
ATOM 909 C C . ILE A 1 126 ? 8.592 -1.222 0.290 1.00 92.69 126 ILE A C 1
ATOM 911 O O . ILE A 1 126 ? 9.082 -1.219 -0.838 1.00 92.69 126 ILE A O 1
ATOM 915 N N . ASP A 1 127 ? 9.192 -1.800 1.326 1.00 87.12 127 ASP A N 1
ATOM 916 C CA . ASP A 1 127 ? 10.538 -2.372 1.269 1.00 87.12 127 ASP A CA 1
ATOM 917 C C . ASP A 1 127 ? 10.621 -3.539 0.274 1.00 87.12 127 ASP A C 1
ATOM 919 O O . ASP A 1 127 ? 11.594 -3.661 -0.467 1.00 87.12 127 ASP A O 1
ATOM 923 N N . GLU A 1 128 ? 9.593 -4.392 0.214 1.00 84.25 128 GLU A N 1
ATOM 924 C CA . GLU A 1 128 ? 9.531 -5.516 -0.730 1.00 84.25 128 GLU A CA 1
ATOM 925 C C . GLU A 1 128 ? 9.581 -5.058 -2.185 1.00 84.25 128 GLU A C 1
ATOM 927 O O . GLU A 1 128 ? 10.334 -5.603 -2.995 1.00 84.25 128 GLU A O 1
ATOM 932 N N . VAL A 1 129 ? 8.774 -4.048 -2.508 1.00 88.81 129 VAL A N 1
ATOM 933 C CA . VAL A 1 129 ? 8.574 -3.593 -3.883 1.00 88.81 129 VAL 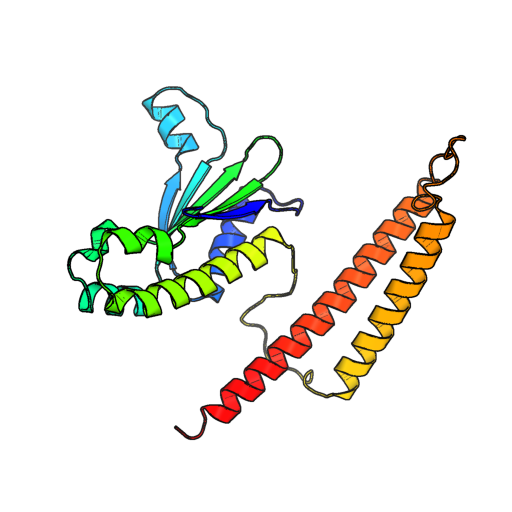A CA 1
ATOM 934 C C . VAL A 1 129 ? 9.713 -2.669 -4.321 1.00 88.81 129 VAL A C 1
ATOM 936 O O . VAL A 1 129 ? 10.148 -2.739 -5.469 1.00 88.81 129 VAL A O 1
ATOM 939 N N . THR A 1 130 ? 10.233 -1.828 -3.423 1.00 82.44 130 THR A N 1
ATOM 940 C CA . THR A 1 130 ? 11.212 -0.781 -3.772 1.00 82.44 130 THR A CA 1
ATOM 941 C C . THR A 1 130 ? 12.664 -1.259 -3.744 1.00 82.44 130 THR A C 1
ATOM 943 O O . THR A 1 130 ? 13.455 -0.842 -4.590 1.00 82.44 130 THR A O 1
ATOM 946 N N . ILE A 1 131 ? 13.025 -2.186 -2.846 1.00 67.19 131 ILE A N 1
ATOM 947 C CA . ILE A 1 131 ? 14.421 -2.633 -2.660 1.00 67.19 131 ILE A CA 1
ATOM 948 C C . ILE A 1 131 ? 14.785 -3.804 -3.597 1.00 67.19 131 ILE A C 1
ATOM 950 O O . ILE A 1 131 ? 15.951 -4.170 -3.725 1.00 67.19 131 ILE A O 1
ATOM 954 N N . GLY A 1 132 ? 13.827 -4.382 -4.330 1.00 51.16 132 GLY A N 1
ATOM 955 C CA . GLY A 1 132 ? 14.125 -5.454 -5.286 1.00 51.16 132 GLY A CA 1
ATOM 956 C C . GLY A 1 132 ? 14.668 -6.725 -4.618 1.00 51.16 132 GLY A C 1
ATOM 957 O O . GLY A 1 132 ? 15.430 -7.475 -5.237 1.00 51.16 132 GLY A O 1
ATOM 958 N N . LEU A 1 133 ? 14.261 -6.996 -3.369 1.00 40.69 133 LEU A N 1
ATOM 959 C CA . LEU A 1 133 ? 14.462 -8.293 -2.724 1.00 40.69 133 LEU A CA 1
ATOM 960 C C . LEU A 1 133 ? 13.576 -9.326 -3.429 1.00 40.69 133 LEU A C 1
ATOM 962 O O . LEU A 1 133 ? 12.478 -9.669 -2.999 1.00 40.69 133 LEU A O 1
ATOM 966 N N . SER A 1 134 ? 14.075 -9.811 -4.559 1.00 35.72 134 SER A N 1
ATOM 967 C CA . SER A 1 134 ? 13.578 -10.980 -5.275 1.00 35.72 134 SER A CA 1
ATOM 968 C C . SER A 1 134 ? 13.786 -12.215 -4.393 1.00 35.72 134 SER A C 1
ATOM 970 O O . SER A 1 134 ? 14.765 -12.940 -4.525 1.00 35.72 134 SER A O 1
ATOM 972 N N . GLY A 1 135 ? 12.886 -12.406 -3.428 1.00 36.88 135 GLY A N 1
ATOM 973 C CA . GLY A 1 135 ? 12.947 -13.511 -2.470 1.00 36.88 135 GLY A CA 1
ATOM 974 C C . GLY A 1 135 ? 11.697 -13.725 -1.614 1.00 36.88 135 GLY A C 1
ATOM 975 O O . GLY A 1 135 ? 11.688 -14.645 -0.807 1.00 36.88 135 GLY A O 1
ATOM 976 N N . ARG A 1 136 ? 10.626 -12.936 -1.774 1.00 38.72 136 ARG A N 1
ATOM 977 C CA . ARG A 1 136 ? 9.358 -13.174 -1.070 1.00 38.72 136 ARG A CA 1
ATOM 978 C C . ARG A 1 136 ? 8.342 -13.849 -1.991 1.00 38.72 136 ARG A C 1
ATOM 980 O O . ARG A 1 136 ? 7.697 -13.209 -2.807 1.00 38.72 136 ARG A O 1
ATOM 987 N N . HIS A 1 137 ? 8.197 -15.162 -1.835 1.00 33.34 137 HIS A N 1
ATOM 988 C CA . HIS A 1 137 ? 6.995 -15.893 -2.231 1.00 33.34 137 HIS A CA 1
ATOM 989 C C . HIS A 1 137 ? 6.367 -16.501 -0.970 1.00 33.34 137 HIS A C 1
ATOM 991 O O . HIS A 1 137 ? 6.972 -17.384 -0.360 1.00 33.34 137 HIS A O 1
ATOM 997 N N . PRO A 1 138 ? 5.155 -16.095 -0.562 1.00 34.25 138 PRO A N 1
ATOM 998 C CA . PRO A 1 138 ? 4.348 -16.905 0.332 1.00 34.25 138 PRO A CA 1
ATOM 999 C C . PRO A 1 138 ? 3.663 -17.992 -0.509 1.00 34.25 138 PRO A C 1
ATOM 1001 O O . PRO A 1 138 ? 2.743 -17.691 -1.264 1.00 34.25 138 PRO A O 1
ATOM 1004 N N . GLY A 1 139 ? 4.112 -19.251 -0.408 1.00 37.16 139 GLY A N 1
ATOM 1005 C CA . GLY A 1 139 ? 3.319 -20.388 -0.905 1.00 37.16 139 GLY A CA 1
ATOM 1006 C C . GLY A 1 139 ? 4.004 -21.498 -1.708 1.00 37.16 139 GLY A C 1
ATOM 1007 O O . GLY A 1 139 ? 3.281 -22.302 -2.289 1.00 37.16 139 GLY A O 1
ATOM 1008 N N . GLN A 1 140 ? 5.336 -21.621 -1.748 1.00 34.22 140 GLN A N 1
ATOM 1009 C CA . GLN A 1 140 ? 5.966 -22.860 -2.239 1.00 34.22 140 GLN A CA 1
ATOM 1010 C C . GLN A 1 140 ? 6.458 -23.719 -1.071 1.00 34.22 140 GLN A C 1
ATOM 1012 O O . GLN A 1 140 ? 7.047 -23.213 -0.123 1.00 34.22 140 GLN A O 1
ATOM 1017 N N . GLY A 1 141 ? 6.100 -25.003 -1.113 1.00 29.77 141 GLY A N 1
ATOM 1018 C CA . GLY A 1 141 ? 6.230 -25.952 -0.011 1.00 29.77 141 GLY A CA 1
ATOM 1019 C C . GLY A 1 141 ? 7.654 -26.159 0.506 1.00 29.77 141 GLY A C 1
ATOM 1020 O O . GLY A 1 141 ? 8.643 -25.979 -0.199 1.00 29.77 141 GLY A O 1
ATOM 1021 N N . PHE A 1 142 ? 7.702 -26.574 1.770 1.00 39.97 142 PHE A N 1
ATOM 1022 C CA . PHE A 1 142 ? 8.898 -26.780 2.575 1.00 39.97 142 PHE A CA 1
ATOM 1023 C C . PHE A 1 142 ? 9.703 -27.997 2.116 1.00 39.97 142 PHE A C 1
ATOM 1025 O O . PHE A 1 142 ? 9.212 -29.127 2.140 1.00 39.97 142 PHE A O 1
ATOM 1032 N N . GLY A 1 143 ? 10.965 -27.755 1.768 1.00 33.94 143 GLY A N 1
ATOM 1033 C CA . GLY A 1 143 ? 11.968 -28.784 1.534 1.00 33.94 143 GLY A CA 1
ATOM 1034 C C . GLY A 1 143 ? 13.304 -28.383 2.154 1.00 33.94 143 GLY A C 1
ATOM 1035 O O . GLY A 1 143 ? 13.997 -27.530 1.624 1.00 33.94 143 GLY A O 1
ATOM 1036 N N . GLU A 1 144 ? 13.657 -29.025 3.269 1.00 39.25 144 GLU A N 1
ATOM 1037 C CA . GLU A 1 144 ? 15.036 -29.289 3.726 1.00 39.25 144 GLU A CA 1
ATOM 1038 C C . GLU A 1 144 ? 16.018 -28.129 4.051 1.00 39.25 144 GLU A C 1
ATOM 1040 O O . GLU A 1 144 ? 17.185 -28.408 4.329 1.00 39.25 144 GLU A O 1
ATOM 1045 N N . THR A 1 145 ? 15.608 -26.854 4.098 1.00 46.09 145 THR A N 1
ATOM 1046 C CA . THR A 1 145 ? 16.544 -25.699 4.157 1.00 46.09 145 THR A CA 1
ATOM 1047 C C . THR A 1 145 ? 16.963 -25.164 5.540 1.00 46.09 145 THR A C 1
ATOM 1049 O O . THR A 1 145 ? 17.823 -24.291 5.596 1.00 46.09 145 THR A O 1
ATOM 1052 N N . ALA A 1 146 ? 16.475 -25.681 6.673 1.00 49.44 146 ALA A N 1
ATOM 1053 C CA . ALA A 1 146 ? 16.689 -25.056 7.998 1.00 49.44 146 ALA A CA 1
ATOM 1054 C C . ALA A 1 146 ? 17.894 -25.575 8.829 1.00 49.44 146 ALA A C 1
ATOM 1056 O O . ALA A 1 146 ? 17.860 -25.609 10.066 1.00 49.44 146 ALA A O 1
ATOM 1057 N N . LYS A 1 147 ? 18.988 -25.992 8.183 1.00 55.97 147 LYS A N 1
ATOM 1058 C CA . LYS A 1 147 ? 20.193 -26.510 8.864 1.00 55.97 147 LYS A CA 1
ATOM 1059 C C . LYS A 1 147 ? 21.269 -25.417 9.058 1.00 55.97 147 LYS A C 1
ATOM 1061 O O . LYS A 1 147 ? 21.573 -24.730 8.086 1.00 55.97 147 LYS A O 1
ATOM 1066 N N . PRO A 1 148 ? 21.871 -25.234 10.258 1.00 53.81 148 PRO A N 1
ATOM 1067 C CA . PRO A 1 148 ? 22.918 -24.225 10.506 1.00 53.81 148 PRO A CA 1
ATOM 1068 C C . PRO A 1 148 ? 24.087 -24.270 9.514 1.00 53.81 148 PRO A C 1
ATOM 1070 O O . PRO A 1 148 ? 24.611 -23.231 9.121 1.00 53.81 148 PRO A O 1
ATOM 1073 N N . GLU A 1 149 ? 24.442 -25.469 9.055 1.00 62.38 149 GLU A N 1
ATOM 1074 C CA . GLU A 1 149 ? 25.538 -25.703 8.116 1.00 62.38 149 GLU A CA 1
ATOM 1075 C C . GLU A 1 149 ? 25.279 -25.055 6.742 1.00 62.38 149 GLU A C 1
ATOM 1077 O O . GLU A 1 149 ? 26.218 -24.711 6.025 1.00 62.38 149 GLU A O 1
ATOM 1082 N N . VAL A 1 150 ? 24.007 -24.852 6.381 1.00 56.81 150 VAL A N 1
ATOM 1083 C CA . VAL A 1 150 ? 23.591 -24.206 5.128 1.00 56.81 150 VAL A CA 1
ATOM 1084 C C . VAL A 1 150 ? 23.805 -22.691 5.207 1.00 56.81 150 VAL A C 1
ATOM 1086 O O . VAL A 1 150 ? 24.348 -22.102 4.271 1.00 56.81 150 VAL A O 1
ATOM 1089 N N . LEU A 1 151 ? 23.468 -22.056 6.335 1.00 59.41 151 LEU A N 1
ATOM 1090 C CA . LEU A 1 151 ? 23.703 -20.622 6.550 1.00 59.41 151 LEU A CA 1
ATOM 1091 C C . LEU A 1 151 ? 25.193 -20.281 6.560 1.00 59.41 151 LEU A C 1
ATOM 1093 O O . LEU A 1 151 ? 25.598 -19.316 5.913 1.00 59.41 151 LEU A O 1
ATOM 1097 N N . ASP A 1 152 ? 26.006 -21.086 7.244 1.00 64.81 152 ASP A N 1
ATOM 1098 C CA . ASP A 1 152 ? 27.455 -20.885 7.287 1.00 64.81 152 ASP A CA 1
ATOM 1099 C C . ASP A 1 152 ? 28.072 -20.973 5.885 1.00 64.81 152 ASP A C 1
ATOM 1101 O O . ASP A 1 152 ? 28.886 -20.124 5.513 1.00 64.81 152 ASP A O 1
ATOM 1105 N N . ALA A 1 153 ? 27.634 -21.933 5.063 1.00 64.50 153 ALA A N 1
ATOM 1106 C CA . ALA A 1 153 ? 28.074 -22.048 3.675 1.00 64.50 153 ALA A CA 1
ATOM 1107 C C . ALA A 1 153 ? 27.684 -20.816 2.835 1.00 64.50 153 ALA A C 1
ATOM 1109 O O . ALA A 1 153 ? 28.501 -20.298 2.069 1.00 64.50 153 ALA A O 1
ATOM 1110 N N . HIS A 1 154 ? 26.462 -20.301 3.002 1.00 60.47 154 HIS A N 1
ATOM 1111 C CA . HIS A 1 154 ? 26.009 -19.102 2.296 1.00 60.47 154 HIS A CA 1
ATOM 1112 C C . HIS A 1 154 ? 26.743 -17.832 2.743 1.00 60.47 154 HIS A C 1
ATOM 1114 O O . HIS A 1 154 ? 27.116 -17.023 1.892 1.00 60.47 154 HIS A O 1
ATOM 1120 N N . LEU A 1 155 ? 26.995 -17.660 4.044 1.00 59.94 155 LEU A N 1
ATOM 1121 C CA . LEU A 1 155 ? 27.751 -16.527 4.586 1.00 59.94 155 LEU A CA 1
ATOM 1122 C C . LEU A 1 155 ? 29.209 -16.537 4.108 1.00 59.94 155 LEU A C 1
ATOM 1124 O O . LEU A 1 155 ? 29.733 -15.493 3.714 1.00 59.94 155 LEU A O 1
ATOM 1128 N N . GLN A 1 156 ? 29.851 -17.709 4.078 1.00 68.56 156 GLN A N 1
ATOM 1129 C CA . GLN A 1 156 ? 31.207 -17.861 3.544 1.00 68.56 156 GLN A CA 1
ATOM 1130 C C . GLN A 1 156 ? 31.272 -17.535 2.047 1.00 68.56 156 GLN A C 1
ATOM 1132 O O . GLN A 1 156 ? 32.158 -16.795 1.610 1.00 68.56 156 GLN A O 1
ATOM 1137 N N . GLU 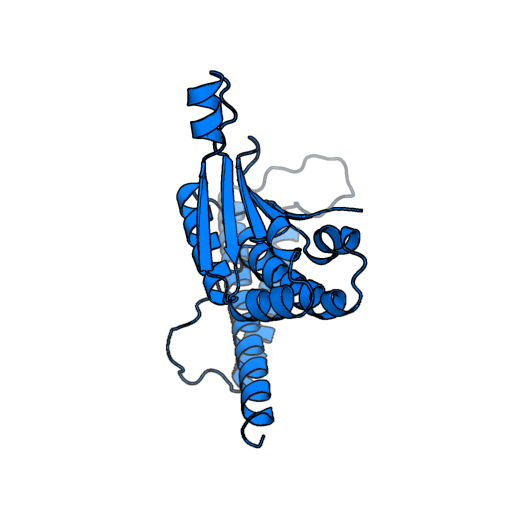A 1 157 ? 30.320 -18.033 1.257 1.00 63.97 157 GLU A N 1
ATOM 1138 C CA . GLU A 1 157 ? 30.256 -17.755 -0.180 1.00 63.97 157 GLU A CA 1
ATOM 1139 C C . GLU A 1 157 ? 29.946 -16.275 -0.462 1.00 63.97 157 GLU A C 1
ATOM 1141 O O . GLU A 1 157 ? 30.553 -15.676 -1.353 1.00 63.97 157 GLU A O 1
ATOM 1146 N N . PHE A 1 158 ? 29.069 -15.647 0.327 1.00 65.62 158 PHE A N 1
ATOM 1147 C CA . PHE A 1 158 ? 28.788 -14.214 0.238 1.00 65.62 158 PHE A CA 1
ATOM 1148 C C . PHE A 1 158 ? 30.038 -13.382 0.539 1.00 65.62 158 PHE A C 1
ATOM 1150 O O . PHE A 1 158 ? 30.396 -12.505 -0.249 1.00 65.62 158 PHE A O 1
ATOM 1157 N N . GLY A 1 159 ? 30.751 -13.700 1.624 1.00 65.00 159 GLY A N 1
ATOM 1158 C CA . GLY A 1 159 ? 32.012 -13.048 1.977 1.00 65.00 159 GLY A CA 1
ATOM 1159 C C . GLY A 1 159 ? 33.050 -13.159 0.859 1.00 65.00 159 GLY A C 1
ATOM 1160 O O . GLY A 1 159 ? 33.623 -12.153 0.442 1.00 65.00 159 GLY A O 1
ATOM 1161 N N . LYS A 1 160 ? 33.225 -14.356 0.287 1.00 72.25 160 LYS A N 1
ATOM 1162 C CA . LYS A 1 160 ? 34.139 -14.593 -0.841 1.00 72.25 160 LYS A CA 1
ATOM 1163 C C . LYS A 1 160 ? 33.767 -13.768 -2.075 1.00 72.25 160 LYS A C 1
ATOM 1165 O O . LYS A 1 160 ? 34.643 -13.189 -2.720 1.00 72.25 160 LYS A O 1
ATOM 1170 N N . ARG A 1 161 ? 32.477 -13.690 -2.413 1.00 74.88 161 ARG A N 1
ATOM 1171 C CA . ARG A 1 161 ? 31.981 -12.884 -3.542 1.00 74.88 161 ARG A CA 1
ATOM 1172 C C . ARG A 1 161 ? 32.188 -11.398 -3.312 1.00 74.88 161 ARG A C 1
ATOM 1174 O O . ARG A 1 161 ? 32.637 -10.717 -4.228 1.00 74.88 161 ARG A O 1
ATOM 1181 N N . LEU A 1 162 ? 31.933 -10.915 -2.100 1.00 69.38 162 LEU A N 1
ATOM 1182 C CA . LEU A 1 162 ? 32.148 -9.520 -1.733 1.00 69.38 162 LEU A CA 1
ATOM 1183 C C . LEU A 1 162 ? 33.633 -9.143 -1.829 1.00 69.38 162 LEU A C 1
ATOM 1185 O O . LEU A 1 162 ? 33.969 -8.106 -2.400 1.00 69.38 162 LEU A O 1
ATOM 1189 N N . SER A 1 163 ? 34.532 -10.010 -1.355 1.00 69.00 163 SER A N 1
ATOM 1190 C CA . SER A 1 163 ? 35.979 -9.819 -1.492 1.00 69.00 163 SER A CA 1
ATOM 1191 C C . SER A 1 163 ? 36.415 -9.773 -2.960 1.00 69.00 163 SER A C 1
ATOM 1193 O O . SER A 1 163 ? 37.070 -8.809 -3.360 1.00 69.00 163 SER A O 1
ATOM 1195 N N . ASN A 1 164 ? 35.986 -10.733 -3.784 1.00 72.62 164 ASN A N 1
ATOM 1196 C CA . ASN A 1 164 ? 36.302 -10.768 -5.219 1.00 72.62 164 ASN A CA 1
ATOM 1197 C C . ASN A 1 164 ? 35.766 -9.540 -5.970 1.00 72.62 164 ASN A C 1
ATOM 1199 O O . ASN A 1 164 ? 36.453 -8.975 -6.824 1.00 72.62 164 ASN A O 1
ATOM 1203 N N . LEU A 1 165 ? 34.550 -9.107 -5.634 1.00 73.12 165 LEU A N 1
ATOM 1204 C CA . LEU A 1 165 ? 33.936 -7.913 -6.198 1.00 73.12 165 LEU A CA 1
ATOM 1205 C C . LEU A 1 165 ? 34.729 -6.659 -5.805 1.00 73.12 165 LEU A C 1
ATOM 1207 O O . LEU A 1 165 ? 35.039 -5.835 -6.663 1.00 73.12 165 LEU A O 1
ATOM 1211 N N . SER A 1 166 ? 35.133 -6.544 -4.535 1.00 65.75 166 SER A N 1
ATOM 1212 C CA . SER A 1 166 ? 35.952 -5.428 -4.044 1.00 65.75 166 SER A CA 1
ATOM 1213 C C . SER A 1 166 ? 37.315 -5.344 -4.743 1.00 65.75 166 SER A C 1
ATOM 1215 O O . SER A 1 166 ? 37.790 -4.252 -5.053 1.00 65.75 166 SER A O 1
ATOM 1217 N N . GLU A 1 167 ? 37.937 -6.487 -5.045 1.00 71.38 167 GLU A N 1
ATOM 1218 C CA . GLU A 1 167 ? 39.187 -6.540 -5.803 1.00 71.38 167 GLU A CA 1
ATOM 1219 C C . GLU A 1 167 ? 38.991 -6.116 -7.256 1.00 71.38 167 GLU A C 1
ATOM 1221 O O . GLU A 1 167 ? 39.826 -5.386 -7.794 1.00 71.38 167 GLU A O 1
ATOM 1226 N N . ARG A 1 168 ? 37.885 -6.518 -7.891 1.00 68.38 168 ARG A N 1
ATOM 1227 C CA . ARG A 1 168 ? 37.580 -6.085 -9.258 1.00 68.38 168 ARG A CA 1
ATOM 1228 C C . ARG A 1 168 ? 37.273 -4.597 -9.344 1.00 68.38 168 ARG A C 1
ATOM 1230 O O . ARG A 1 168 ? 37.842 -3.950 -10.214 1.00 68.38 168 ARG A O 1
ATOM 1237 N N . PHE A 1 169 ? 36.538 -4.030 -8.389 1.00 66.56 169 PHE A N 1
ATOM 1238 C CA . PHE A 1 169 ? 36.344 -2.578 -8.294 1.00 66.56 169 PHE A CA 1
ATOM 1239 C C . PHE A 1 169 ? 37.659 -1.794 -8.155 1.00 66.56 169 PHE A C 1
ATOM 1241 O O . PHE A 1 169 ? 37.796 -0.712 -8.728 1.00 66.56 169 PHE A O 1
ATOM 1248 N N . ARG A 1 170 ? 38.652 -2.331 -7.427 1.00 65.81 170 ARG A N 1
ATOM 1249 C CA . ARG A 1 170 ? 39.993 -1.718 -7.360 1.00 65.81 170 ARG A CA 1
ATOM 1250 C C . ARG A 1 170 ? 40.729 -1.782 -8.700 1.00 65.81 170 ARG A C 1
ATOM 1252 O O . ARG A 1 170 ? 41.484 -0.868 -9.011 1.00 65.81 170 ARG A O 1
ATOM 1259 N N . ARG A 1 171 ? 40.526 -2.840 -9.492 1.00 63.78 171 ARG A N 1
ATOM 1260 C CA . ARG A 1 171 ? 41.180 -3.030 -10.802 1.00 63.78 171 ARG A CA 1
ATOM 1261 C C . ARG A 1 171 ? 40.526 -2.221 -11.920 1.00 63.78 171 ARG A C 1
ATOM 1263 O O . ARG A 1 171 ? 41.238 -1.773 -12.808 1.00 63.78 171 ARG A O 1
ATOM 1270 N N . THR A 1 172 ? 39.218 -1.976 -11.855 1.00 59.97 172 THR A N 1
ATOM 1271 C CA . THR A 1 172 ? 38.481 -1.139 -12.820 1.00 59.97 172 THR A CA 1
ATOM 1272 C C . THR A 1 172 ? 38.664 0.368 -12.585 1.00 59.97 172 THR A C 1
ATOM 1274 O O . THR A 1 172 ? 37.963 1.171 -13.195 1.00 59.97 172 THR A O 1
ATOM 1277 N N . GLY A 1 173 ? 39.565 0.775 -11.677 1.00 54.28 173 GLY A N 1
ATOM 1278 C CA . GLY A 1 173 ? 39.897 2.179 -11.392 1.00 54.28 173 GLY A CA 1
ATOM 1279 C C . GLY A 1 173 ? 38.774 2.995 -10.738 1.00 54.28 173 GLY A C 1
ATOM 1280 O O . GLY A 1 173 ? 38.948 4.172 -10.445 1.00 54.28 173 GLY A O 1
ATOM 1281 N N . THR A 1 174 ? 37.617 2.390 -10.469 1.00 51.09 174 THR A N 1
ATOM 1282 C CA . THR A 1 174 ? 36.386 3.111 -10.112 1.00 51.09 174 THR A CA 1
ATOM 1283 C C . THR A 1 174 ? 36.403 3.646 -8.673 1.00 51.09 174 THR A C 1
ATOM 1285 O O . THR A 1 174 ? 35.611 4.518 -8.332 1.00 51.09 174 THR A O 1
ATOM 1288 N N . ILE A 1 175 ? 37.329 3.168 -7.829 1.00 44.75 175 ILE A N 1
ATOM 1289 C CA . ILE A 1 175 ? 37.498 3.609 -6.435 1.00 44.75 175 ILE A CA 1
ATOM 1290 C C . ILE A 1 175 ? 38.983 3.872 -6.132 1.00 44.75 175 ILE A C 1
ATOM 1292 O O . ILE A 1 175 ? 39.593 3.230 -5.284 1.00 44.75 175 ILE A O 1
ATOM 1296 N N . THR A 1 176 ? 39.591 4.838 -6.815 1.00 40.59 176 THR A N 1
ATOM 1297 C CA . THR A 1 176 ? 40.749 5.567 -6.268 1.00 40.59 176 THR A CA 1
ATOM 1298 C C . THR A 1 176 ? 40.553 7.059 -6.494 1.00 40.59 176 THR A C 1
ATOM 1300 O O . THR A 1 176 ? 41.168 7.674 -7.362 1.00 40.59 176 THR A O 1
ATOM 1303 N N . ALA A 1 177 ? 39.679 7.659 -5.688 1.00 46.19 177 ALA A N 1
ATOM 1304 C CA . ALA A 1 177 ? 39.675 9.099 -5.486 1.00 46.19 177 ALA A CA 1
ATOM 1305 C C . ALA A 1 177 ? 40.940 9.477 -4.700 1.00 46.19 177 ALA A C 1
ATOM 1307 O O . ALA A 1 177 ? 40.940 9.365 -3.482 1.00 46.19 177 ALA A O 1
ATOM 1308 N N . HIS A 1 178 ? 42.026 9.850 -5.391 1.00 40.28 178 HIS A N 1
ATOM 1309 C CA . HIS A 1 178 ? 43.034 10.788 -4.855 1.00 40.28 178 HIS A CA 1
ATOM 1310 C C . HIS A 1 178 ? 44.069 11.332 -5.862 1.00 40.28 178 HIS A C 1
ATOM 1312 O O . HIS A 1 178 ? 44.983 12.047 -5.452 1.00 40.28 178 HIS A O 1
ATOM 1318 N N . ARG A 1 179 ? 43.937 11.105 -7.179 1.00 39.16 179 ARG A N 1
ATOM 1319 C CA . ARG A 1 179 ? 44.770 11.808 -8.174 1.00 39.16 179 ARG A CA 1
ATOM 1320 C C . ARG A 1 179 ? 43.933 12.323 -9.351 1.00 39.16 179 ARG A C 1
ATOM 1322 O O . ARG A 1 179 ? 43.269 11.515 -9.993 1.00 39.16 179 ARG A O 1
ATOM 1329 N N . PRO A 1 180 ? 43.957 13.633 -9.660 1.00 42.41 180 PRO A N 1
ATOM 1330 C CA . PRO A 1 180 ? 43.332 14.153 -10.865 1.00 42.41 180 PRO A CA 1
ATOM 1331 C C . PRO A 1 180 ? 44.252 13.847 -12.053 1.00 42.41 180 PRO A C 1
ATOM 1333 O O . PRO A 1 180 ? 45.292 14.476 -12.231 1.00 42.41 180 PRO A O 1
ATOM 1336 N N . GLY A 1 181 ? 43.891 12.833 -12.832 1.00 43.41 181 GLY A N 1
ATOM 1337 C CA . GLY A 1 181 ? 44.598 12.449 -14.050 1.00 43.41 181 GLY A CA 1
ATOM 1338 C C . GLY A 1 181 ? 43.938 11.233 -14.686 1.00 43.41 181 GLY A C 1
ATOM 1339 O O . GLY A 1 181 ? 44.145 10.128 -14.207 1.00 43.41 181 GLY A O 1
ATOM 1340 N N . ALA A 1 182 ? 43.111 11.493 -15.705 1.00 44.69 182 ALA A N 1
ATOM 1341 C CA . ALA A 1 182 ? 42.514 10.561 -16.669 1.00 44.69 182 ALA A CA 1
ATOM 1342 C C . ALA A 1 182 ? 42.236 9.127 -16.167 1.00 44.69 182 ALA A C 1
ATOM 1344 O O . ALA A 1 182 ? 43.069 8.233 -16.291 1.00 44.69 182 ALA A O 1
ATOM 1345 N N . LEU A 1 183 ? 41.016 8.897 -15.672 1.00 50.09 183 LEU A N 1
ATOM 1346 C CA . LEU A 1 183 ? 40.442 7.552 -15.641 1.00 50.09 183 LEU A CA 1
ATOM 1347 C C . LEU A 1 183 ? 40.147 7.148 -17.087 1.00 50.09 183 LEU A C 1
ATOM 1349 O O . LEU A 1 183 ? 39.225 7.692 -17.696 1.00 50.09 183 LEU A O 1
ATOM 1353 N N . GLU A 1 184 ? 40.933 6.231 -17.649 1.00 53.91 184 GLU A N 1
ATOM 1354 C CA . GLU A 1 184 ? 40.509 5.555 -18.872 1.00 53.91 184 GLU A CA 1
ATOM 1355 C C . GLU A 1 184 ? 39.231 4.750 -18.573 1.00 53.91 184 GLU A C 1
ATOM 1357 O O . GLU A 1 184 ? 39.143 4.109 -17.519 1.00 53.91 184 GLU A O 1
ATOM 1362 N N . PRO A 1 185 ? 38.206 4.813 -19.441 1.00 54.69 185 PRO A N 1
ATOM 1363 C CA . PRO A 1 185 ? 36.969 4.079 -19.225 1.00 54.69 185 PRO A CA 1
ATOM 1364 C C . PRO A 1 185 ? 37.260 2.576 -19.194 1.00 54.69 185 PRO A C 1
ATOM 1366 O O . PRO A 1 185 ? 37.917 2.048 -20.089 1.00 54.69 185 PRO A O 1
ATOM 1369 N N . ALA A 1 186 ? 36.766 1.890 -18.159 1.00 59.94 186 ALA A N 1
ATOM 1370 C CA . ALA A 1 186 ? 36.876 0.440 -18.058 1.00 59.94 186 ALA A CA 1
ATOM 1371 C C . ALA A 1 186 ? 36.302 -0.220 -19.322 1.00 59.94 186 ALA A C 1
ATOM 1373 O O . ALA A 1 186 ? 35.216 0.154 -19.775 1.00 59.94 186 AL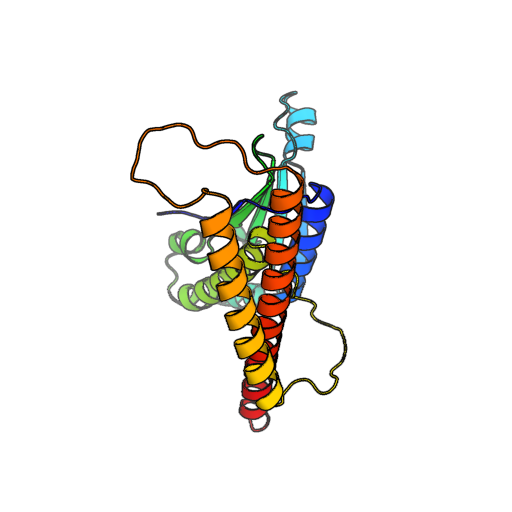A A O 1
ATOM 1374 N N . GLU A 1 187 ? 37.020 -1.195 -19.889 1.00 68.81 187 GLU A N 1
ATOM 1375 C CA . GLU A 1 187 ? 36.563 -1.867 -21.104 1.00 68.81 187 GLU A CA 1
ATOM 1376 C C . GLU A 1 187 ? 35.166 -2.490 -20.904 1.00 68.81 187 GLU A C 1
ATOM 1378 O O . GLU A 1 187 ? 34.891 -3.062 -19.842 1.00 68.81 187 GLU A O 1
ATOM 1383 N N . PRO A 1 188 ? 34.279 -2.455 -21.919 1.00 67.44 188 PRO A N 1
ATOM 1384 C CA . PRO A 1 188 ? 32.914 -2.981 -21.815 1.00 67.44 188 PRO A CA 1
ATOM 1385 C C . PRO A 1 188 ? 32.822 -4.428 -21.301 1.00 67.44 188 PRO A C 1
ATOM 1387 O O . PRO A 1 188 ? 31.867 -4.783 -20.612 1.00 67.44 188 PRO A O 1
ATOM 1390 N N . ALA A 1 189 ? 33.829 -5.259 -21.587 1.00 69.19 189 ALA A N 1
ATOM 1391 C CA . ALA A 1 189 ? 33.908 -6.637 -21.104 1.00 69.19 189 ALA A CA 1
ATOM 1392 C C . ALA A 1 189 ? 34.117 -6.740 -19.578 1.00 69.19 189 ALA A C 1
ATOM 1394 O O . ALA A 1 189 ? 33.580 -7.648 -18.940 1.00 69.19 189 ALA A O 1
ATOM 1395 N N . GLU A 1 190 ? 34.859 -5.809 -18.972 1.00 65.94 190 GLU A N 1
ATOM 1396 C CA . GLU A 1 190 ? 35.056 -5.759 -17.517 1.00 65.94 190 GLU A CA 1
ATOM 1397 C C . GLU A 1 190 ? 33.796 -5.250 -16.800 1.00 65.94 190 GLU A C 1
ATOM 1399 O O . GLU A 1 190 ? 33.451 -5.755 -15.731 1.00 65.94 190 GLU A O 1
ATOM 1404 N N . LEU A 1 191 ? 33.044 -4.330 -17.416 1.00 63.31 191 LEU A N 1
ATOM 1405 C CA . LEU A 1 191 ? 31.746 -3.877 -16.898 1.00 63.31 191 LEU A CA 1
ATOM 1406 C C . LEU A 1 191 ? 30.677 -4.985 -16.934 1.00 63.31 191 LEU A C 1
ATOM 1408 O O . LEU A 1 191 ? 29.940 -5.150 -15.962 1.00 63.31 191 LEU A O 1
ATOM 1412 N N . ASP A 1 192 ? 30.619 -5.792 -17.999 1.00 69.00 192 ASP A N 1
ATOM 1413 C CA . ASP A 1 192 ? 29.729 -6.965 -18.076 1.00 69.00 192 ASP A CA 1
ATOM 1414 C C . ASP A 1 192 ? 30.056 -8.000 -16.984 1.00 69.00 192 ASP A C 1
ATOM 1416 O O . ASP A 1 192 ? 29.172 -8.536 -16.309 1.00 69.00 192 ASP A O 1
ATOM 1420 N N . LYS A 1 193 ? 31.348 -8.237 -16.745 1.00 70.44 193 LYS A N 1
ATOM 1421 C CA . LYS A 1 193 ? 31.824 -9.138 -15.690 1.00 70.44 193 LYS A CA 1
ATOM 1422 C C . LYS A 1 193 ? 31.483 -8.620 -14.293 1.00 70.44 193 LYS A C 1
ATOM 1424 O O . LYS A 1 193 ? 31.054 -9.401 -13.445 1.00 70.44 193 LYS A O 1
ATOM 1429 N N . LEU A 1 194 ? 31.608 -7.313 -14.073 1.00 68.56 194 LEU A N 1
ATOM 1430 C CA . LEU A 1 194 ? 31.204 -6.656 -12.833 1.00 68.56 194 LEU A CA 1
ATOM 1431 C C . LEU A 1 194 ? 29.693 -6.785 -12.592 1.00 68.56 194 LEU A C 1
ATOM 1433 O O . LEU A 1 194 ? 29.267 -7.112 -11.485 1.00 68.56 194 LEU A O 1
ATOM 1437 N N . GLY A 1 195 ? 28.882 -6.603 -13.638 1.00 63.94 195 GLY A N 1
ATOM 1438 C CA . GLY A 1 195 ? 27.433 -6.801 -13.580 1.00 63.94 195 GLY A CA 1
ATOM 1439 C C . GLY A 1 195 ? 27.047 -8.241 -13.227 1.00 63.94 195 GLY A C 1
ATOM 1440 O O . GLY A 1 195 ? 26.167 -8.466 -12.392 1.00 63.94 195 GLY A O 1
ATOM 1441 N N . LYS A 1 196 ? 27.741 -9.230 -13.802 1.00 70.94 196 LYS A N 1
ATOM 1442 C CA . LYS A 1 196 ? 27.553 -10.652 -13.469 1.00 70.94 196 LYS A CA 1
ATOM 1443 C C . LYS A 1 196 ? 27.899 -10.947 -12.013 1.00 70.94 196 LYS A C 1
ATOM 1445 O O . LYS A 1 196 ? 27.121 -11.624 -11.345 1.00 70.94 196 LYS A O 1
ATOM 1450 N N . ASP A 1 197 ? 29.002 -10.406 -11.506 1.00 69.19 197 ASP A N 1
ATOM 1451 C CA . ASP A 1 197 ? 29.406 -10.590 -10.111 1.00 69.19 197 ASP A CA 1
ATOM 1452 C C . ASP A 1 197 ? 28.434 -9.936 -9.123 1.00 69.19 197 ASP A C 1
ATOM 1454 O O . ASP A 1 197 ? 28.087 -10.552 -8.116 1.00 69.19 197 ASP A O 1
ATOM 1458 N N . LEU A 1 198 ? 27.943 -8.729 -9.420 1.00 64.62 198 LEU A N 1
ATOM 1459 C CA . LEU A 1 198 ? 26.917 -8.054 -8.617 1.00 64.62 198 LEU A CA 1
ATOM 1460 C C . LEU A 1 198 ? 25.627 -8.873 -8.554 1.00 64.62 198 LEU A C 1
ATOM 1462 O O . LEU A 1 198 ? 25.071 -9.082 -7.476 1.00 64.62 198 LEU A O 1
ATOM 1466 N N . LYS A 1 199 ? 25.177 -9.400 -9.698 1.00 63.53 199 LYS A N 1
ATOM 1467 C CA . LYS A 1 199 ? 23.999 -10.273 -9.764 1.00 63.53 199 LYS A CA 1
ATOM 1468 C C . LYS A 1 199 ? 24.200 -11.546 -8.942 1.00 63.53 199 LYS A C 1
ATOM 1470 O O . LYS A 1 199 ? 23.297 -11.971 -8.226 1.00 63.53 199 LYS A O 1
ATOM 1475 N N . ALA A 1 200 ? 25.391 -12.127 -9.024 1.00 65.12 200 ALA A N 1
ATOM 1476 C CA . ALA A 1 200 ? 25.756 -13.337 -8.308 1.00 65.12 200 ALA A CA 1
ATOM 1477 C C . ALA A 1 200 ? 25.863 -13.097 -6.787 1.00 65.12 200 ALA A C 1
ATOM 1479 O O . ALA A 1 200 ? 25.470 -13.963 -6.007 1.00 65.12 200 ALA A O 1
ATOM 1480 N N . LEU A 1 201 ? 26.356 -11.933 -6.353 1.00 66.88 201 LEU A N 1
ATOM 1481 C CA . LEU A 1 201 ? 26.391 -11.517 -4.948 1.00 66.88 201 LEU A CA 1
ATOM 1482 C C . LEU A 1 201 ? 24.977 -11.301 -4.395 1.00 66.88 201 LEU A C 1
ATOM 1484 O O . LEU A 1 201 ? 24.661 -11.797 -3.315 1.00 66.88 201 LEU A O 1
ATOM 1488 N N . ASN A 1 202 ? 24.121 -10.618 -5.161 1.00 59.38 202 ASN A N 1
ATOM 1489 C CA . ASN A 1 202 ? 22.729 -10.382 -4.788 1.00 59.38 202 ASN A CA 1
ATOM 1490 C C . ASN A 1 202 ? 21.967 -11.701 -4.590 1.00 59.38 202 ASN A C 1
ATOM 1492 O O . ASN A 1 202 ? 21.292 -11.873 -3.585 1.00 59.38 202 ASN A O 1
ATOM 1496 N N . GLN A 1 203 ? 22.150 -12.674 -5.489 1.00 64.62 203 GLN A N 1
ATOM 1497 C CA . GLN A 1 203 ? 21.548 -14.005 -5.346 1.00 64.62 203 GLN A CA 1
ATOM 1498 C C . GLN A 1 203 ? 21.972 -14.715 -4.053 1.00 64.62 203 GLN A C 1
ATOM 1500 O O . GLN A 1 203 ? 21.139 -15.317 -3.379 1.00 64.62 203 GLN A O 1
ATOM 1505 N N . THR A 1 204 ? 23.255 -14.644 -3.684 1.00 63.44 204 THR A N 1
ATOM 1506 C CA . THR A 1 204 ? 23.738 -15.250 -2.434 1.00 63.44 204 THR A CA 1
ATOM 1507 C C . THR A 1 204 ? 23.162 -14.540 -1.209 1.00 63.44 204 THR A C 1
ATOM 1509 O O . THR A 1 204 ? 22.757 -15.206 -0.260 1.00 63.44 204 THR A O 1
ATOM 1512 N N . PHE A 1 205 ? 23.065 -13.208 -1.244 1.00 67.12 205 PHE A N 1
ATOM 1513 C CA . PHE A 1 205 ? 22.428 -12.424 -0.185 1.00 67.12 205 PHE A CA 1
ATOM 1514 C C . PHE A 1 205 ? 20.952 -12.790 -0.003 1.00 67.12 205 PHE A C 1
ATOM 1516 O O . PHE A 1 205 ? 20.520 -13.050 1.118 1.00 67.12 205 PHE A O 1
ATOM 1523 N N . SER A 1 206 ? 20.192 -12.894 -1.097 1.00 61.19 206 SER A N 1
ATOM 1524 C CA . SER A 1 206 ? 18.791 -13.325 -1.059 1.00 61.19 206 SER A CA 1
ATOM 1525 C C . SER A 1 206 ? 18.625 -14.708 -0.422 1.00 61.19 206 SER A C 1
ATOM 1527 O O . SER A 1 206 ? 17.692 -14.908 0.351 1.00 61.19 206 SER A O 1
ATOM 1529 N N . GLY A 1 207 ? 19.550 -15.642 -0.677 1.00 61.44 207 GLY A N 1
ATOM 1530 C CA . GLY A 1 207 ? 19.557 -16.958 -0.027 1.00 61.44 207 GLY A CA 1
ATOM 1531 C C . GLY A 1 207 ? 19.748 -16.887 1.493 1.00 61.44 207 GLY A C 1
ATOM 1532 O O . GLY A 1 207 ? 19.045 -17.571 2.231 1.00 61.44 207 GLY A O 1
ATOM 1533 N N . ILE A 1 208 ? 20.643 -16.015 1.972 1.00 66.44 208 ILE A N 1
ATOM 1534 C CA . ILE A 1 208 ? 20.858 -15.784 3.413 1.00 66.44 208 ILE A CA 1
ATOM 1535 C C . ILE A 1 208 ? 19.596 -15.213 4.064 1.00 66.44 208 ILE A C 1
ATOM 1537 O O . ILE A 1 208 ? 19.180 -15.689 5.118 1.00 66.44 208 ILE A O 1
ATOM 1541 N N . VAL A 1 209 ? 18.977 -14.209 3.437 1.00 60.91 209 VAL A N 1
ATOM 1542 C CA . VAL A 1 209 ? 17.748 -13.584 3.949 1.00 60.91 209 VAL A CA 1
ATOM 1543 C C . VAL A 1 209 ? 16.621 -14.613 4.048 1.00 60.91 209 VAL A C 1
ATOM 1545 O O . VAL A 1 209 ? 16.006 -14.728 5.104 1.00 60.91 209 VAL A O 1
ATOM 1548 N N . SER A 1 210 ? 16.417 -15.423 3.003 1.00 57.78 210 SER A N 1
ATOM 1549 C CA . SER A 1 210 ? 15.418 -16.501 3.013 1.00 57.78 210 SER A CA 1
ATOM 1550 C C . SER A 1 210 ? 15.647 -17.487 4.160 1.00 57.78 210 SER A C 1
ATOM 1552 O O . SER A 1 210 ? 14.704 -17.838 4.861 1.00 57.78 210 SER A O 1
ATOM 1554 N N . PHE A 1 211 ? 16.897 -17.901 4.392 1.00 62.69 211 PHE A N 1
ATOM 1555 C CA . PHE A 1 211 ? 17.231 -18.803 5.494 1.00 62.69 211 PHE A CA 1
ATOM 1556 C C . PHE A 1 211 ? 16.873 -18.206 6.866 1.00 62.69 211 PHE A C 1
ATOM 1558 O O . PHE A 1 211 ? 16.345 -18.894 7.742 1.00 62.69 211 PHE A O 1
ATOM 1565 N N . LEU A 1 212 ? 17.187 -16.926 7.081 1.00 63.69 212 LEU A N 1
ATOM 1566 C CA . LEU A 1 212 ? 16.915 -16.248 8.351 1.00 63.69 212 LEU A CA 1
ATOM 1567 C C . LEU A 1 212 ? 15.411 -16.084 8.592 1.00 63.69 212 LEU A C 1
ATOM 1569 O O . LEU A 1 212 ? 14.951 -16.292 9.718 1.00 63.69 212 LEU A O 1
ATOM 1573 N N . ASP A 1 213 ? 14.652 -15.774 7.542 1.00 52.56 213 ASP A N 1
ATOM 1574 C CA . ASP A 1 213 ? 13.192 -15.695 7.594 1.00 52.56 213 ASP A CA 1
ATOM 1575 C C . ASP A 1 213 ? 12.560 -17.056 7.927 1.00 52.56 213 ASP A C 1
ATOM 1577 O O . ASP A 1 213 ? 11.653 -17.125 8.766 1.00 52.56 213 ASP A O 1
ATOM 1581 N N . ASP A 1 214 ? 13.066 -18.144 7.339 1.00 54.84 214 ASP A N 1
ATOM 1582 C CA . ASP A 1 214 ? 12.624 -19.510 7.645 1.00 54.84 214 ASP A CA 1
ATOM 1583 C C . ASP A 1 214 ? 12.853 -19.841 9.126 1.00 54.84 214 ASP A C 1
ATOM 1585 O O . ASP A 1 214 ? 11.929 -20.267 9.826 1.00 54.84 214 ASP A O 1
ATOM 1589 N N . ARG A 1 215 ? 14.040 -19.533 9.663 1.00 62.19 215 ARG A N 1
ATOM 1590 C CA . ARG A 1 215 ? 14.343 -19.733 11.090 1.00 62.19 215 ARG A CA 1
ATOM 1591 C C . ARG A 1 215 ? 13.502 -18.879 12.027 1.00 62.19 215 ARG A C 1
ATOM 1593 O O . ARG A 1 215 ? 13.091 -19.352 13.094 1.00 62.19 215 ARG A O 1
ATOM 1600 N N . ALA A 1 216 ? 13.250 -17.623 11.667 1.00 52.34 216 ALA A N 1
ATOM 1601 C CA . ALA A 1 216 ? 12.400 -16.739 12.454 1.00 52.34 216 ALA A CA 1
ATOM 1602 C C . ALA A 1 216 ? 10.964 -17.283 12.534 1.00 52.34 216 ALA A C 1
ATOM 1604 O O . ALA A 1 216 ? 10.344 -17.240 13.603 1.00 52.34 216 ALA A O 1
ATOM 1605 N N . ARG A 1 217 ? 10.460 -17.854 11.432 1.00 54.00 217 ARG A N 1
ATOM 1606 C CA . ARG A 1 217 ? 9.136 -18.484 11.350 1.00 54.00 217 ARG A CA 1
ATOM 1607 C C . ARG A 1 217 ? 9.056 -19.810 12.099 1.00 54.00 217 ARG A C 1
ATOM 1609 O O . ARG A 1 217 ? 8.091 -19.993 12.837 1.00 54.00 217 ARG A O 1
ATOM 1616 N N . GLU A 1 218 ? 10.053 -20.687 12.004 1.00 56.06 218 GLU A N 1
ATOM 1617 C CA . GLU A 1 218 ? 10.124 -21.915 12.817 1.00 56.06 218 GLU A CA 1
ATOM 1618 C C . GLU A 1 218 ? 10.101 -21.585 14.314 1.00 56.06 218 GLU A C 1
ATOM 1620 O O . GLU A 1 218 ? 9.251 -22.083 15.053 1.00 56.06 218 GLU A O 1
ATOM 1625 N N . SER A 1 219 ? 10.940 -20.635 14.737 1.00 50.66 219 SER A N 1
ATOM 1626 C CA . SER A 1 219 ? 10.992 -20.164 16.126 1.00 50.66 219 SER A CA 1
ATOM 1627 C C . SER A 1 219 ? 9.671 -19.534 16.583 1.00 50.66 219 SER A C 1
ATOM 1629 O O . SER A 1 219 ? 9.334 -19.556 17.767 1.00 50.66 219 SER A O 1
ATOM 1631 N N . TYR A 1 220 ? 8.922 -18.898 15.680 1.00 42.31 220 TYR A N 1
ATOM 1632 C CA . TYR A 1 220 ? 7.601 -18.347 15.981 1.00 42.31 220 TYR A CA 1
ATOM 1633 C C . TYR A 1 220 ? 6.549 -19.454 16.139 1.00 42.31 220 TYR A C 1
ATOM 1635 O O . TYR A 1 220 ? 5.816 -19.451 17.127 1.00 42.31 220 TYR A O 1
ATOM 1643 N N . VAL A 1 221 ? 6.514 -20.426 15.224 1.00 46.78 221 VAL A N 1
ATOM 1644 C CA . VAL A 1 221 ? 5.580 -21.563 15.247 1.00 46.78 221 VAL A CA 1
ATOM 1645 C C . VAL A 1 221 ? 5.808 -22.450 16.473 1.00 46.78 221 VAL A C 1
ATOM 1647 O O . VAL A 1 221 ? 4.841 -22.843 17.120 1.00 46.78 221 VAL A O 1
ATOM 1650 N N . GLU A 1 222 ? 7.057 -22.735 16.846 1.00 53.34 222 GLU A N 1
ATOM 1651 C CA . GLU A 1 222 ? 7.364 -23.512 18.055 1.00 53.34 222 GLU A CA 1
ATOM 1652 C C . GLU A 1 222 ? 6.892 -22.813 19.335 1.00 53.34 222 GLU A C 1
ATOM 1654 O O . GLU A 1 222 ? 6.329 -23.458 20.218 1.00 53.34 222 GLU A O 1
ATOM 1659 N N . ARG A 1 223 ? 7.030 -21.484 19.412 1.00 47.53 223 ARG A N 1
ATOM 1660 C CA . ARG A 1 223 ? 6.586 -20.694 20.573 1.00 47.53 223 ARG A CA 1
ATOM 1661 C C . ARG A 1 223 ? 5.065 -20.617 20.737 1.00 47.53 223 ARG A C 1
ATOM 1663 O O . ARG A 1 223 ? 4.610 -20.326 21.836 1.00 47.53 223 ARG A O 1
ATOM 1670 N N . HIS A 1 224 ? 4.290 -20.899 19.689 1.00 46.03 224 HIS A N 1
ATOM 1671 C CA . HIS A 1 224 ? 2.825 -20.762 19.689 1.00 46.03 224 HIS A CA 1
ATOM 1672 C C . HIS A 1 224 ? 2.079 -22.093 19.483 1.00 46.03 224 HIS A C 1
ATOM 1674 O O . HIS A 1 224 ? 0.869 -22.093 19.288 1.00 46.03 224 HIS A O 1
ATOM 1680 N N . LYS A 1 225 ? 2.766 -23.243 19.562 1.00 45.19 225 LYS A N 1
ATOM 1681 C CA . LYS A 1 225 ? 2.144 -24.584 19.555 1.00 45.19 225 LYS A CA 1
ATOM 1682 C C . LYS A 1 225 ? 1.632 -25.055 20.930 1.00 45.19 225 LYS A C 1
ATOM 1684 O O . LYS A 1 225 ? 1.031 -26.123 21.010 1.00 45.19 225 LYS A O 1
ATOM 1689 N N . HIS A 1 226 ? 1.854 -24.283 21.996 1.00 45.50 226 HIS A N 1
ATOM 1690 C CA . HIS A 1 226 ? 1.471 -24.626 23.376 1.00 45.50 226 HIS A CA 1
ATOM 1691 C C . HIS A 1 226 ? 0.582 -23.574 24.071 1.00 45.50 226 HIS A C 1
ATOM 1693 O O . HIS A 1 226 ? 0.539 -23.542 25.300 1.00 45.50 226 HIS A O 1
ATOM 1699 N N . GLY A 1 227 ? -0.114 -22.724 23.310 1.00 35.12 227 GLY A N 1
ATOM 1700 C CA . GLY A 1 227 ? -1.053 -21.715 23.822 1.00 35.12 227 GLY A CA 1
ATOM 1701 C C . GLY A 1 227 ? -2.469 -21.941 23.327 1.00 35.12 227 GLY A C 1
ATOM 1702 O O . GLY A 1 227 ? -2.602 -22.333 22.147 1.00 35.12 227 GLY A O 1
#

Sequence (227 aa):
MTYHLGGTIHTSWSFESAVDRTKEALAGQGFGVLCEIDVGATLKAKTGVDVGKYLILGACNPAFAKDAVTAEPAIGVLLPCNVVLRDDGNGLVLEAVDPVEAMSVVGNPDLAGLASQVRSRLQNVIDEVTIGLSGRHPGQGFGETAKPEVLDAHLQEFGKRLSNLSERFRRTGTITAHRPGALEPAEPAELDKLGKDLKALNQTFSGIVSFLDDRARESYVERHKHG

pLDDT: mean 77.5, std 20.56, range [29.77, 98.75]